Protein AF-A0A7I4XWQ2-F1 (afdb_monomer_lite)

pLDDT: mean 70.94, std 19.39, range [26.33, 95.62]

Organism: Haemonchus contortus (NCBI:txid6289)

Sequence (241 aa):
MAERRRQKSF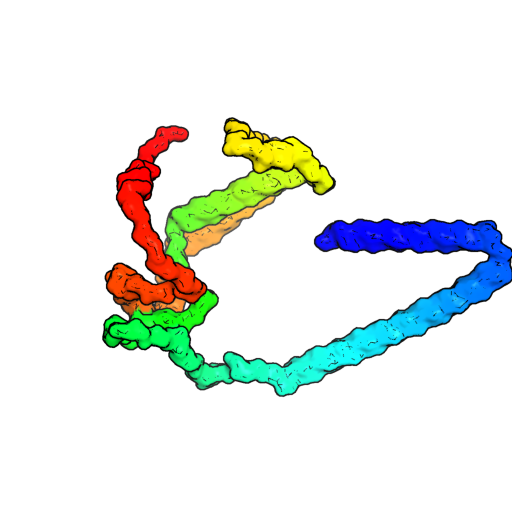CIRGIVFSRNRLRSELCVEAWQKLSSENQRICSYLREDLKCHFERKLNLLRSRRQSHQPHFITANAVPPARHVVIGTNEVDNDMAAVLNLGPSFAITPRVNQQVVDAALCGVHQFAYQLRCRTHRGPTVLDQQATLMSLMPFKGKCIRIPPSSREIDSEIANLEHGIQRVYQNAMSEPYRSNLTPTERRGVKKLLQAKEVLRYHWKGKSWRHGKYTASSRKSMRKRRCVTY

Foldseek 3Di:
DVVVVVVVVVVVVVVVVVLVVCCVPDDPVVNVVVVVVVVVVVVVVVVVVVVVVVVVVVVVVVVVVP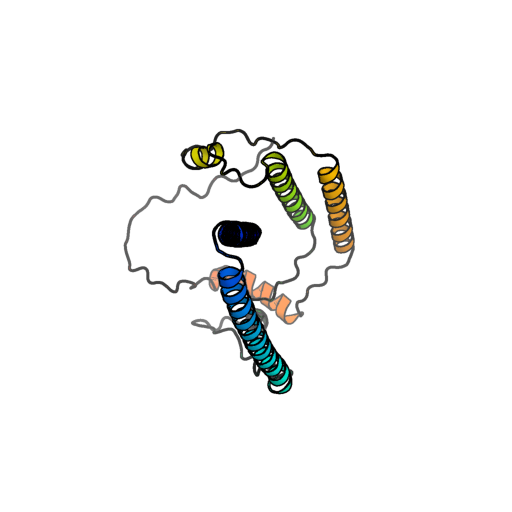DPDPVCPVPDDPPQPDDDPDDPLQDPLLSVQSSDDPPDDKDDQLDVVVLVVVLVVLVVVLQVVLVDVVVDPDDPPVVVVVQVVDPDRDPDPDRRDDDPVSVVVSVVVSVVSCVVSVVSNVDDDDIPDDPSNVVSVVSCVVCVVVPDDDPDPDDDDDDDDDDDDPPPPDDDDDDDD

Radius of gyration: 31.55 Å; chains: 1; bounding box: 68×61×81 Å

Secondary structure (DSSP, 8-state):
-HHHHHHHHHHHHHHHHHHHHHHHHS-HHHHHHHHHHHHHHHHHHHHHHHHHHHHHHHHHHHHHHH---TT--TTPPPPP-----S-S---HHHHHHHTS-TT--------HHHHHHHHHHHHHHHHHHHHHHHH-S----HHHHHHHSSSS--S----PPP-HHHHHHHHHHHHHHHHHHHHHHHSPP--SS-HHHHHHHHHHHHGGGTS------S--------S--SSSS--------

Structure (mmCIF, N/CA/C/O backbone):
data_AF-A0A7I4XWQ2-F1
#
_entry.id   AF-A0A7I4XWQ2-F1
#
loop_
_atom_site.group_PDB
_atom_site.id
_atom_site.type_symbol
_atom_site.label_atom_id
_atom_site.label_alt_id
_atom_site.label_comp_id
_atom_site.label_asym_id
_atom_site.label_entity_id
_atom_site.label_seq_id
_atom_site.pdbx_PDB_ins_code
_atom_site.Cartn_x
_atom_site.Cartn_y
_atom_site.Cartn_z
_atom_site.occupancy
_atom_site.B_iso_or_equiv
_atom_site.auth_seq_id
_atom_site.auth_comp_id
_atom_site.auth_asym_id
_atom_site.auth_atom_id
_atom_site.pdbx_PDB_model_num
ATOM 1 N N . MET A 1 1 ? -12.178 3.150 15.195 1.00 49.56 1 MET A N 1
ATOM 2 C CA . MET A 1 1 ? -12.179 1.967 16.096 1.00 49.56 1 MET A CA 1
ATOM 3 C C . MET A 1 1 ? -12.387 2.341 17.567 1.00 49.56 1 MET A C 1
ATOM 5 O O . MET A 1 1 ? -13.222 1.712 18.204 1.00 49.56 1 MET A O 1
ATOM 9 N N . ALA A 1 2 ? -11.690 3.354 18.104 1.00 58.78 2 ALA A N 1
ATOM 10 C CA . ALA A 1 2 ? -11.821 3.780 19.508 1.00 58.78 2 ALA A CA 1
ATOM 11 C C . ALA A 1 2 ? -13.229 4.289 19.883 1.00 58.78 2 ALA A C 1
ATOM 13 O O . ALA A 1 2 ? -13.758 3.921 20.925 1.00 58.78 2 ALA A O 1
ATOM 14 N N . GLU A 1 3 ? -13.874 5.048 19.001 1.00 58.22 3 GLU A N 1
ATOM 15 C CA . GLU A 1 3 ? -15.212 5.610 19.233 1.00 58.22 3 GLU A CA 1
ATOM 16 C C . GLU A 1 3 ? -16.308 4.540 19.322 1.00 58.22 3 GLU A C 1
ATOM 18 O O . GLU A 1 3 ? -17.075 4.514 20.277 1.00 58.22 3 GLU A O 1
ATOM 23 N N . ARG A 1 4 ? -16.283 3.533 18.435 1.00 59.72 4 ARG A N 1
ATOM 24 C CA . ARG A 1 4 ? -17.180 2.365 18.543 1.00 59.72 4 ARG A CA 1
ATOM 25 C C . ARG A 1 4 ? -16.967 1.572 19.834 1.00 59.72 4 ARG A C 1
ATOM 27 O O . ARG A 1 4 ? -17.917 0.986 20.341 1.00 59.72 4 ARG A O 1
ATOM 34 N N . ARG A 1 5 ? -15.737 1.516 20.360 1.00 66.81 5 ARG A N 1
ATOM 35 C CA . ARG A 1 5 ? -15.461 0.878 21.659 1.00 66.81 5 ARG A CA 1
ATOM 36 C C . ARG A 1 5 ? -16.048 1.707 22.805 1.00 66.81 5 ARG A C 1
ATOM 38 O O . ARG A 1 5 ? -16.734 1.135 23.641 1.00 66.81 5 ARG A O 1
ATOM 45 N N . ARG A 1 6 ? -15.869 3.035 22.789 1.00 70.44 6 ARG A N 1
ATOM 46 C CA . ARG A 1 6 ? -16.464 3.959 23.776 1.00 70.44 6 ARG A CA 1
ATOM 47 C C . ARG A 1 6 ? -17.994 3.885 23.784 1.00 70.44 6 ARG A C 1
ATOM 49 O O . ARG A 1 6 ? -18.574 3.744 24.855 1.00 70.44 6 ARG A O 1
ATOM 56 N N . GLN A 1 7 ? -18.626 3.869 22.608 1.00 74.94 7 GLN A N 1
ATOM 57 C CA . GLN A 1 7 ? -20.079 3.724 22.465 1.00 74.94 7 GLN A CA 1
ATOM 58 C C . GLN A 1 7 ? -20.583 2.425 23.111 1.00 74.94 7 GLN A C 1
ATOM 60 O O . GLN A 1 7 ? -21.521 2.436 23.901 1.00 74.94 7 GLN A O 1
ATOM 65 N N . LYS A 1 8 ? -19.915 1.298 22.826 1.00 75.44 8 LYS A N 1
ATOM 66 C CA . LYS A 1 8 ? -20.261 -0.005 23.412 1.00 75.44 8 LYS A CA 1
ATOM 67 C C . LYS A 1 8 ? -20.122 0.002 24.931 1.00 75.44 8 LYS A C 1
ATOM 69 O O . LYS A 1 8 ? -21.021 -0.462 25.623 1.00 75.44 8 LYS A O 1
ATOM 74 N N . SER A 1 9 ? -19.023 0.546 25.451 1.00 78.75 9 SER A N 1
ATOM 75 C CA . SER A 1 9 ? -18.804 0.657 26.89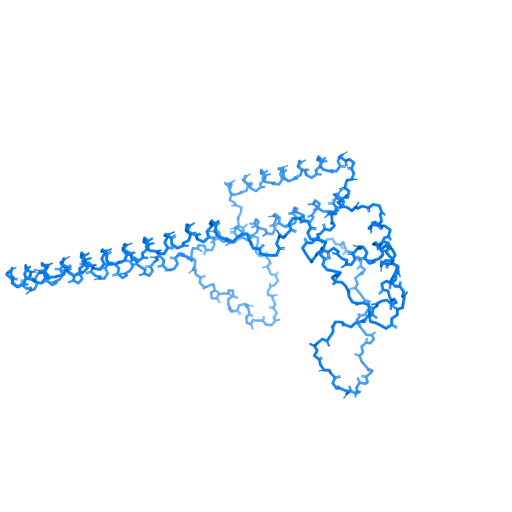5 1.00 78.75 9 SER A CA 1
ATOM 76 C C . SER A 1 9 ? -19.867 1.521 27.579 1.00 78.75 9 SER A C 1
ATOM 78 O O . SER A 1 9 ? -20.309 1.171 28.670 1.00 78.75 9 SER A O 1
ATOM 80 N N . PHE A 1 10 ? -20.310 2.605 26.939 1.00 84.69 10 PHE A N 1
ATOM 81 C CA . PHE A 1 10 ? -21.390 3.453 27.444 1.00 84.69 10 PHE A CA 1
ATOM 82 C C . PHE A 1 10 ? -22.729 2.704 27.504 1.00 84.69 10 PHE A C 1
ATOM 84 O O . PHE A 1 10 ? -23.366 2.676 28.554 1.00 84.69 10 PHE A O 1
ATOM 91 N N . CYS A 1 11 ? -23.112 2.009 26.428 1.00 83.56 11 CYS A N 1
ATOM 92 C CA . CYS A 1 11 ? -24.339 1.206 26.402 1.00 83.56 11 CYS A CA 1
ATOM 93 C C . CYS A 1 11 ? -24.330 0.093 27.460 1.00 83.56 11 CYS A C 1
ATOM 95 O O . CYS A 1 11 ? -25.328 -0.106 28.145 1.00 83.56 11 CYS A O 1
ATOM 97 N N . ILE A 1 12 ? -23.200 -0.600 27.642 1.00 84.62 12 ILE A N 1
ATOM 98 C CA . ILE A 1 12 ? -23.066 -1.646 28.668 1.00 84.62 12 ILE A CA 1
ATOM 99 C C . ILE A 1 12 ? -23.266 -1.055 30.068 1.00 84.62 12 ILE A C 1
ATOM 101 O O . ILE A 1 12 ? -24.001 -1.627 30.869 1.00 84.62 12 ILE A O 1
ATOM 105 N N . ARG A 1 13 ? -22.661 0.106 30.358 1.00 86.19 13 ARG A N 1
ATOM 106 C CA . ARG A 1 13 ? -22.854 0.794 31.644 1.00 86.19 13 ARG A CA 1
ATOM 107 C C . ARG A 1 13 ? -24.313 1.189 31.863 1.00 86.19 13 ARG A C 1
ATOM 109 O O . ARG A 1 13 ? -24.820 0.967 32.957 1.00 86.19 13 ARG A O 1
ATOM 116 N N . GLY A 1 14 ? -24.987 1.698 30.830 1.00 88.94 14 GLY A N 1
ATOM 117 C CA . GLY A 1 14 ? -26.415 2.019 30.885 1.00 88.94 14 GLY A CA 1
ATOM 118 C C . GLY A 1 14 ? -27.277 0.801 31.222 1.00 88.94 14 GLY A C 1
ATOM 119 O O . GLY A 1 14 ? -28.080 0.854 32.146 1.00 88.94 14 GLY A O 1
ATOM 120 N N . ILE A 1 15 ? -27.041 -0.332 30.553 1.00 87.06 15 ILE A N 1
ATOM 121 C CA . ILE A 1 15 ? -27.770 -1.586 30.806 1.00 87.06 15 ILE A CA 1
ATOM 122 C C . ILE A 1 15 ? -27.545 -2.081 32.241 1.00 87.06 15 ILE A C 1
ATOM 124 O O . ILE A 1 15 ? -28.497 -2.463 32.918 1.00 87.06 15 ILE A O 1
ATOM 128 N N . VAL A 1 16 ? -26.299 -2.061 32.728 1.00 88.25 16 VAL A N 1
ATOM 129 C CA . VAL A 1 16 ? -25.971 -2.481 34.103 1.00 88.25 16 VAL A CA 1
ATOM 130 C C . VAL A 1 16 ? -26.640 -1.570 35.133 1.00 88.25 16 VAL A C 1
ATOM 132 O O . VAL A 1 16 ? -27.183 -2.063 36.121 1.00 88.25 16 VAL A O 1
ATOM 135 N N . PHE A 1 17 ? -26.645 -0.259 34.890 1.00 90.56 17 PHE A N 1
ATOM 136 C CA . PHE A 1 17 ? -27.306 0.709 35.760 1.00 90.56 17 PHE A CA 1
ATOM 137 C C . PHE A 1 17 ? -28.819 0.468 35.830 1.00 90.56 17 PHE A C 1
ATOM 139 O O . PHE A 1 17 ? -29.360 0.306 36.923 1.00 90.56 17 PHE A O 1
ATOM 146 N N . SER A 1 18 ? -29.492 0.347 34.682 1.00 86.88 18 SER A N 1
ATOM 147 C CA . SER A 1 18 ? -30.926 0.041 34.621 1.00 86.88 18 SER A CA 1
ATOM 148 C C . SER A 1 18 ? -31.261 -1.293 35.288 1.00 86.88 18 SER A C 1
ATOM 150 O O . SER A 1 18 ? -32.251 -1.384 36.007 1.00 86.88 18 SER A O 1
ATOM 152 N N . ARG A 1 19 ? -30.412 -2.317 35.122 1.00 87.31 19 ARG A N 1
ATOM 153 C CA . ARG A 1 19 ? -30.569 -3.618 35.791 1.00 87.31 19 ARG A CA 1
ATOM 154 C C . ARG A 1 19 ? -30.554 -3.479 37.312 1.00 87.31 19 ARG A C 1
ATOM 156 O O . ARG A 1 19 ? -31.393 -4.062 37.989 1.00 87.31 19 ARG A O 1
ATOM 163 N N . ASN A 1 20 ? -29.591 -2.729 37.845 1.00 88.12 20 ASN A N 1
ATOM 164 C CA . ASN A 1 20 ? -29.463 -2.527 39.286 1.00 88.12 20 ASN A CA 1
ATOM 165 C C . ASN A 1 20 ? -30.634 -1.715 39.842 1.00 88.12 20 ASN A C 1
ATOM 167 O O . ASN A 1 20 ? -31.145 -2.051 40.901 1.00 88.12 20 ASN A O 1
ATOM 171 N N . ARG A 1 21 ? -31.101 -0.708 39.098 1.00 88.81 21 ARG A N 1
ATOM 172 C CA . ARG A 1 21 ? -32.278 0.081 39.466 1.00 88.81 21 ARG A CA 1
ATOM 173 C C . ARG A 1 21 ? -33.552 -0.770 39.519 1.00 88.81 21 ARG A C 1
ATOM 175 O O . ARG A 1 21 ? -34.252 -0.741 40.521 1.00 88.81 21 ARG A O 1
ATOM 182 N N . LEU A 1 22 ? -33.799 -1.587 38.493 1.00 85.50 22 LEU A N 1
ATOM 183 C CA . LEU A 1 22 ? -34.944 -2.504 38.456 1.00 85.50 22 LEU A CA 1
ATOM 184 C C . LEU A 1 22 ? -34.911 -3.518 39.606 1.00 85.50 22 LEU A C 1
ATOM 186 O O . LEU A 1 22 ? -35.949 -3.821 40.180 1.00 85.50 22 LEU A O 1
ATOM 190 N N . ARG A 1 23 ? -33.724 -4.004 39.985 1.00 85.81 23 ARG A N 1
ATOM 191 C CA . ARG A 1 23 ? -33.564 -4.896 41.142 1.00 85.81 23 ARG A CA 1
ATOM 192 C C . ARG A 1 23 ? -33.943 -4.226 42.469 1.00 85.81 23 ARG A C 1
ATOM 194 O O . ARG A 1 23 ? -34.378 -4.928 43.373 1.00 85.81 23 ARG A O 1
ATOM 201 N N . SER A 1 24 ? -33.749 -2.914 42.594 1.00 86.44 24 SER A N 1
ATOM 202 C CA . SER A 1 24 ? -34.082 -2.158 43.807 1.00 86.44 24 SER A CA 1
ATOM 203 C C . SER A 1 24 ? -35.557 -1.754 43.883 1.00 86.44 24 SER A C 1
ATOM 205 O O . SER A 1 24 ? -36.082 -1.618 44.981 1.00 86.44 24 SER A O 1
ATOM 207 N N . GLU A 1 25 ? -36.212 -1.534 42.739 1.00 90.00 25 GLU A N 1
ATOM 208 C CA . GLU A 1 25 ? -37.606 -1.060 42.667 1.00 90.00 25 GLU A CA 1
ATOM 209 C C . GLU A 1 25 ? -38.638 -2.207 42.616 1.00 90.00 25 GLU A C 1
ATOM 211 O O . GLU A 1 25 ? -39.786 -2.018 43.013 1.00 90.00 25 GLU A O 1
ATOM 216 N N . LEU A 1 26 ? -38.257 -3.396 42.132 1.00 87.88 26 LEU A N 1
ATOM 217 C CA . LEU A 1 26 ? -39.159 -4.546 41.998 1.00 87.88 26 LEU A CA 1
ATOM 218 C C . LEU A 1 26 ? -39.142 -5.453 43.231 1.00 87.88 26 LEU A C 1
ATOM 220 O O . LEU A 1 26 ? -38.113 -5.637 43.882 1.00 87.88 26 LEU A O 1
ATOM 224 N N . CYS A 1 27 ? -40.273 -6.113 43.495 1.00 90.81 27 CYS A N 1
ATOM 225 C CA . CYS A 1 27 ? -40.316 -7.190 44.478 1.00 90.81 27 CYS A CA 1
ATOM 226 C C . CYS A 1 27 ? -39.447 -8.382 44.034 1.00 90.81 27 CYS A C 1
ATOM 228 O O . CYS A 1 27 ? -39.242 -8.633 42.840 1.00 90.81 27 CYS A O 1
ATOM 230 N N . VAL A 1 28 ? -38.936 -9.133 45.013 1.00 89.12 28 VAL A N 1
ATOM 231 C CA . VAL A 1 28 ? -37.947 -10.204 44.798 1.00 89.12 28 VAL A CA 1
ATOM 232 C C . VAL A 1 28 ? -38.463 -11.286 43.841 1.00 89.12 28 VAL A C 1
ATOM 234 O O . VAL A 1 28 ? -37.719 -11.730 42.967 1.00 89.12 28 VAL A O 1
ATOM 237 N N . GLU A 1 29 ? -39.739 -11.660 43.943 1.00 88.62 29 GLU A N 1
ATOM 238 C CA . GLU A 1 29 ? -40.364 -12.678 43.087 1.00 88.62 29 GLU A CA 1
ATOM 239 C C . GLU A 1 29 ? -40.498 -12.219 41.627 1.00 88.62 29 GLU A C 1
ATOM 241 O O . GLU A 1 29 ? -40.122 -12.947 40.703 1.00 88.62 29 GLU A O 1
ATOM 246 N N . ALA A 1 30 ? -40.962 -10.984 41.394 1.00 86.75 30 ALA A N 1
ATOM 247 C CA . ALA A 1 30 ? -41.071 -10.426 40.046 1.00 86.75 30 ALA A CA 1
ATOM 248 C C . ALA A 1 30 ? -39.691 -10.268 39.391 1.00 86.75 30 ALA A C 1
ATOM 250 O O . ALA A 1 30 ? -39.520 -10.577 38.208 1.00 86.75 30 ALA A O 1
ATOM 251 N N . TRP A 1 31 ? -38.683 -9.855 40.167 1.00 88.38 31 TRP A N 1
ATOM 252 C CA . TRP A 1 31 ? -37.301 -9.778 39.703 1.00 88.38 31 TRP A CA 1
ATOM 253 C C . TRP A 1 31 ? -36.740 -11.151 39.313 1.00 88.38 31 TRP A C 1
ATOM 255 O O . TRP A 1 31 ? -36.135 -11.283 38.249 1.00 88.38 31 TRP A O 1
ATOM 265 N N . GLN A 1 32 ? -36.950 -12.185 40.132 1.00 88.25 32 GLN A N 1
ATOM 266 C CA . GLN A 1 32 ? -36.489 -13.544 39.826 1.00 88.25 32 GLN A CA 1
ATOM 267 C C . GLN A 1 32 ? -37.144 -14.100 38.557 1.00 88.25 32 GLN A C 1
ATOM 269 O O . GLN A 1 32 ? -36.456 -14.687 37.714 1.00 88.25 32 GLN A O 1
ATOM 274 N N . LYS A 1 33 ? -38.445 -13.857 38.364 1.00 91.88 33 LYS A N 1
ATOM 275 C CA . LYS A 1 33 ? -39.166 -14.270 37.152 1.00 91.88 33 LYS A CA 1
ATOM 276 C C . LYS A 1 33 ? -38.643 -13.556 35.899 1.00 91.88 33 LYS A C 1
ATOM 278 O O . LYS A 1 33 ? -38.364 -14.198 34.892 1.00 91.88 33 LYS A O 1
ATOM 283 N N . LEU A 1 34 ? -38.418 -12.243 35.970 1.00 88.44 34 LEU A N 1
ATOM 284 C CA . LEU A 1 34 ? -37.838 -11.476 34.859 1.00 88.44 34 LEU A CA 1
ATOM 285 C C . LEU A 1 34 ? -36.380 -11.857 34.576 1.00 88.44 34 LEU A C 1
ATOM 287 O O . LEU A 1 34 ? -35.965 -11.935 33.421 1.00 88.44 34 LEU A O 1
ATOM 291 N N . SER A 1 35 ? -35.584 -12.095 35.619 1.00 87.94 35 SER A N 1
ATOM 292 C CA . SER A 1 35 ? -34.179 -12.477 35.481 1.00 87.94 35 SER A CA 1
ATOM 293 C C . SER A 1 35 ? -34.030 -13.866 34.861 1.00 87.94 35 SER A C 1
ATOM 295 O O . SER A 1 35 ? -33.166 -14.047 34.006 1.00 87.94 35 SER A O 1
ATOM 297 N N . SER A 1 36 ? -34.858 -14.833 35.264 1.00 91.00 36 SER A N 1
ATOM 298 C CA . SER A 1 36 ? -34.827 -16.196 34.717 1.00 91.00 36 SER A CA 1
ATOM 299 C C . SER A 1 36 ? -35.230 -16.229 33.242 1.00 91.00 36 SER A C 1
ATOM 301 O O . SER A 1 36 ? -34.512 -16.822 32.435 1.00 91.00 36 SER A O 1
ATOM 303 N N . GLU A 1 37 ? -36.282 -15.506 32.850 1.00 92.44 37 GLU A N 1
ATOM 304 C CA . GLU A 1 37 ? -36.660 -15.379 31.436 1.00 92.44 37 GLU A CA 1
ATOM 305 C C . GLU A 1 37 ? -35.603 -14.632 30.610 1.00 92.44 37 GLU A C 1
ATOM 307 O O . GLU A 1 37 ? -35.216 -15.088 29.533 1.00 92.44 37 GLU A O 1
ATOM 312 N N . ASN A 1 38 ? -35.023 -13.545 31.131 1.00 90.19 38 ASN A N 1
ATOM 313 C CA . ASN A 1 38 ? -33.911 -12.872 30.450 1.00 90.19 38 ASN A CA 1
ATOM 314 C C . ASN A 1 38 ? -32.694 -13.787 30.279 1.00 90.19 38 ASN A C 1
ATOM 316 O O . ASN A 1 38 ? -32.030 -13.747 29.241 1.00 90.19 38 ASN A O 1
ATOM 320 N N . GLN A 1 39 ? -32.388 -14.617 31.278 1.00 91.75 39 GLN A N 1
ATOM 321 C CA . GLN A 1 39 ? -31.284 -15.570 31.213 1.00 91.75 39 GLN A CA 1
ATOM 322 C C . GLN A 1 39 ? -31.555 -16.656 30.168 1.00 91.75 39 GLN A C 1
ATOM 324 O O . GLN A 1 39 ? -30.662 -16.972 29.377 1.00 91.75 39 GLN A O 1
ATOM 329 N N . ARG A 1 40 ? -32.796 -17.146 30.096 1.00 94.31 40 ARG A N 1
ATOM 330 C CA . ARG A 1 40 ? -33.260 -18.083 29.071 1.00 94.31 40 ARG A CA 1
ATOM 331 C C . ARG A 1 40 ? -33.136 -17.483 27.667 1.00 94.31 40 ARG A C 1
ATOM 333 O O . ARG A 1 40 ? -32.451 -18.067 26.829 1.00 94.31 40 ARG A O 1
ATOM 340 N N . ILE A 1 41 ? -33.675 -16.288 27.423 1.00 93.88 41 ILE A N 1
ATOM 341 C CA . ILE A 1 41 ? -33.575 -15.598 26.123 1.00 93.88 41 ILE A CA 1
ATOM 342 C C . ILE A 1 41 ? -32.109 -15.345 25.740 1.00 93.88 41 ILE A C 1
ATOM 344 O O . ILE A 1 41 ? -31.699 -15.623 24.614 1.00 93.88 41 ILE A O 1
ATOM 348 N N . CYS A 1 42 ? -31.286 -14.862 26.676 1.00 88.69 42 CYS A N 1
ATOM 349 C CA . CYS A 1 42 ? -29.868 -14.622 26.410 1.00 88.69 42 CYS A CA 1
ATOM 350 C C . CYS A 1 42 ? -29.110 -15.914 26.080 1.00 88.69 42 CYS A C 1
ATOM 352 O O . CYS A 1 42 ? -28.210 -15.880 25.242 1.00 88.69 42 CYS A O 1
ATOM 354 N N . SER A 1 43 ? -29.439 -17.036 26.729 1.00 93.62 43 SER A N 1
ATOM 355 C CA . SER A 1 43 ? -28.831 -18.331 26.408 1.00 93.62 43 SER A CA 1
ATOM 356 C C . SER A 1 43 ? -29.217 -18.808 25.007 1.00 93.62 43 SER A C 1
ATOM 358 O O . SER A 1 43 ? -28.331 -19.155 24.230 1.00 93.62 43 SER A O 1
ATOM 360 N N . TYR A 1 44 ? -30.497 -18.692 24.639 1.00 95.62 44 TYR A N 1
ATOM 361 C CA . TYR A 1 44 ? -30.984 -19.003 23.295 1.00 95.62 44 TYR A CA 1
ATOM 362 C C . TYR A 1 44 ? -30.276 -18.170 22.214 1.00 95.62 44 TYR A C 1
ATOM 364 O O . TYR A 1 44 ? -29.734 -18.726 21.263 1.00 95.62 44 TYR A O 1
ATOM 372 N N . LEU A 1 45 ? -30.192 -16.845 22.390 1.00 93.12 45 LEU A N 1
ATOM 373 C CA . LEU A 1 45 ? -29.519 -15.956 21.432 1.00 93.12 45 LEU A CA 1
ATOM 374 C C . LEU A 1 45 ? -28.023 -16.264 21.283 1.00 93.12 45 LEU A C 1
ATOM 376 O O . LEU A 1 45 ? -27.465 -16.117 20.196 1.00 93.12 45 LEU A O 1
ATOM 380 N N . ARG A 1 46 ? -27.352 -16.668 22.370 1.00 91.69 46 ARG A N 1
ATOM 381 C CA . ARG A 1 46 ? -25.937 -17.063 22.317 1.00 91.69 46 ARG A CA 1
ATOM 382 C C . ARG A 1 46 ? -25.746 -18.347 21.521 1.00 91.69 46 ARG A C 1
ATOM 384 O O . ARG A 1 46 ? -24.811 -18.396 20.723 1.00 91.69 46 ARG A O 1
ATOM 391 N N . GLU A 1 47 ? -26.607 -19.342 21.719 1.00 94.56 47 GLU A N 1
ATOM 392 C CA . GLU A 1 47 ? -26.508 -20.610 20.991 1.00 94.56 47 GLU A CA 1
ATOM 393 C C . GLU A 1 47 ? -26.851 -20.427 19.505 1.00 94.56 47 GLU A C 1
ATOM 395 O O . GLU A 1 47 ? -26.107 -20.899 18.651 1.00 94.56 47 GLU A O 1
ATOM 400 N N . ASP A 1 48 ? -27.881 -19.640 19.175 1.00 93.88 48 ASP A N 1
ATOM 401 C CA . ASP A 1 48 ? -28.237 -19.330 17.782 1.00 93.88 48 ASP A CA 1
ATOM 402 C C . ASP A 1 48 ? -27.097 -18.610 17.039 1.00 93.88 48 ASP A C 1
ATOM 404 O O . ASP A 1 48 ? -26.673 -19.027 15.956 1.00 93.88 48 ASP A O 1
ATOM 408 N N . LEU A 1 49 ? -26.506 -17.581 17.662 1.00 92.94 49 LEU A N 1
ATOM 409 C CA . LEU A 1 49 ? -25.346 -16.885 17.100 1.00 92.94 49 LEU A CA 1
ATOM 410 C C . LEU A 1 49 ? -24.148 -17.821 16.921 1.00 92.94 49 LEU A C 1
ATOM 412 O O . LEU A 1 49 ? -23.462 -17.743 15.899 1.00 92.94 49 LEU A O 1
ATOM 416 N N . LYS A 1 50 ? -23.890 -18.702 17.892 1.00 93.75 50 LYS A N 1
ATOM 417 C CA . LYS A 1 50 ? -22.817 -19.696 17.816 1.00 93.75 50 LYS A CA 1
ATOM 418 C C . LYS A 1 50 ? -23.042 -20.643 16.638 1.00 93.75 50 LYS A C 1
ATOM 420 O O . LYS A 1 50 ? -22.157 -20.742 15.790 1.00 93.75 50 LYS A O 1
ATOM 425 N N . CYS A 1 51 ? -24.233 -21.225 16.504 1.00 94.00 51 CYS A N 1
ATOM 426 C CA . CYS A 1 51 ? -24.594 -22.066 15.364 1.00 94.00 51 CYS A CA 1
ATOM 427 C C . CYS A 1 51 ? -24.462 -21.317 14.029 1.00 94.00 51 CYS A C 1
ATOM 429 O O . CYS A 1 51 ? -23.929 -21.858 13.059 1.00 94.00 51 CYS A O 1
ATOM 431 N N . HIS A 1 52 ? -24.897 -20.057 13.959 1.00 93.44 52 HIS A N 1
ATOM 432 C CA . HIS A 1 52 ? -24.749 -19.229 12.762 1.00 93.44 52 HIS A CA 1
ATOM 433 C C . HIS A 1 52 ? -23.271 -19.007 12.392 1.00 93.44 52 HIS A C 1
ATOM 435 O O . HIS A 1 52 ? -22.889 -19.150 11.224 1.00 93.44 52 HIS A O 1
ATOM 441 N N . PHE A 1 53 ? -22.415 -18.684 13.367 1.00 92.00 53 PHE A N 1
ATOM 442 C CA . PHE A 1 53 ? -20.983 -18.510 13.122 1.00 92.00 53 PHE A CA 1
ATOM 443 C C . PHE A 1 53 ? -20.289 -19.819 12.752 1.00 92.00 53 PHE A C 1
ATOM 445 O O . PHE A 1 53 ? -19.456 -19.804 11.849 1.00 92.00 53 PHE A O 1
ATOM 452 N N . GLU A 1 54 ? -20.657 -20.942 13.368 1.00 93.31 54 GLU A N 1
ATOM 453 C CA . GLU A 1 54 ? -20.148 -22.269 13.010 1.00 93.31 54 GLU A CA 1
ATOM 454 C C . GLU A 1 54 ? -20.524 -22.648 11.576 1.00 93.31 54 GLU A C 1
ATOM 456 O O . GLU A 1 54 ? -19.649 -23.031 10.800 1.00 93.31 54 GLU A O 1
ATOM 461 N N . ARG A 1 55 ? -21.783 -22.444 11.163 1.00 91.50 55 ARG A N 1
ATOM 462 C CA . ARG A 1 55 ? -22.211 -22.639 9.764 1.00 91.50 55 ARG A CA 1
ATOM 463 C C . ARG A 1 55 ? -21.399 -21.771 8.810 1.00 91.50 55 ARG A C 1
ATOM 465 O O . ARG A 1 55 ? -20.870 -22.269 7.819 1.00 91.50 55 ARG A O 1
ATOM 472 N N . LYS A 1 56 ? -21.248 -20.479 9.119 1.00 91.38 56 LYS A N 1
ATOM 473 C CA . LYS A 1 56 ? -20.468 -19.546 8.292 1.00 91.38 56 LYS A CA 1
ATOM 474 C C . LYS A 1 56 ? -18.999 -19.956 8.200 1.00 91.38 56 LYS A C 1
ATOM 476 O O . LYS A 1 56 ? -18.393 -19.851 7.138 1.00 91.38 56 LYS A O 1
ATOM 481 N N . LEU A 1 57 ? -18.428 -20.432 9.298 1.00 88.88 57 LEU A N 1
ATOM 482 C CA . LEU A 1 57 ? -17.047 -20.883 9.364 1.00 88.88 57 LEU A CA 1
ATOM 483 C C . LEU A 1 57 ? -16.844 -22.191 8.589 1.00 88.88 57 LEU A C 1
ATOM 485 O O . LEU A 1 57 ? -15.870 -22.305 7.847 1.00 88.88 57 LEU A O 1
ATOM 489 N N . ASN A 1 58 ? -17.790 -23.127 8.669 1.00 89.50 58 ASN A N 1
ATOM 490 C CA . ASN A 1 58 ? -17.787 -24.353 7.873 1.00 89.50 58 ASN A CA 1
ATOM 491 C C . ASN A 1 58 ? -17.926 -24.061 6.373 1.00 89.50 58 ASN A C 1
ATOM 493 O O . ASN A 1 58 ? -17.183 -24.637 5.586 1.00 89.50 58 ASN A O 1
ATOM 497 N N . LEU A 1 59 ? -18.766 -23.096 5.980 1.00 85.25 59 LEU A N 1
ATOM 498 C CA . LEU A 1 59 ? -18.851 -22.614 4.595 1.00 85.25 59 LEU A CA 1
ATOM 499 C C . LEU A 1 59 ? -17.530 -22.006 4.102 1.00 85.25 59 LEU A C 1
ATOM 501 O O . LEU A 1 59 ? -17.133 -22.212 2.960 1.00 85.25 59 LEU A O 1
ATOM 505 N N . LEU A 1 60 ? -16.822 -21.251 4.945 1.00 80.38 60 LEU A N 1
ATOM 506 C CA . LEU A 1 60 ? -15.510 -20.706 4.582 1.00 80.38 60 LEU A CA 1
ATOM 507 C C . LEU A 1 60 ? -14.442 -21.801 4.466 1.00 80.38 60 LEU A C 1
ATOM 509 O O . LEU A 1 60 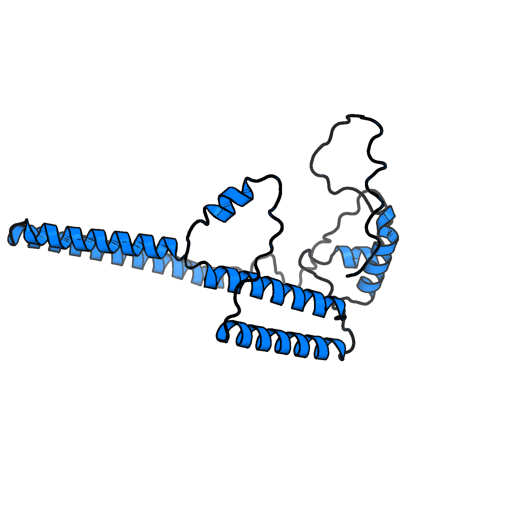? -13.570 -21.714 3.600 1.00 80.38 60 LEU A O 1
ATOM 513 N N . ARG A 1 61 ? -14.510 -22.830 5.318 1.00 80.81 61 ARG A N 1
ATOM 514 C CA . ARG A 1 61 ? -13.617 -23.995 5.262 1.00 80.81 61 ARG A CA 1
ATOM 515 C C . ARG A 1 61 ? -13.869 -24.844 4.014 1.00 80.81 61 ARG A C 1
ATOM 517 O O . ARG A 1 61 ? -12.907 -25.156 3.322 1.00 80.81 61 ARG A O 1
ATOM 524 N N . SER A 1 62 ? -15.124 -25.137 3.673 1.00 74.12 62 SER A N 1
ATOM 525 C CA . SER A 1 62 ? -15.468 -25.882 2.453 1.00 74.12 62 SER A CA 1
ATOM 526 C C . SER A 1 62 ? -15.137 -25.092 1.181 1.00 74.12 62 SER A C 1
ATOM 528 O O . SER A 1 62 ? -14.604 -25.643 0.220 1.00 74.12 62 SER A O 1
ATOM 530 N N . ARG A 1 63 ? -15.329 -23.765 1.190 1.00 60.81 63 ARG A N 1
ATOM 531 C CA . ARG A 1 63 ? -14.966 -22.891 0.062 1.00 60.81 63 ARG A CA 1
ATOM 532 C C . ARG A 1 63 ? -13.457 -22.823 -0.201 1.00 60.81 63 ARG A C 1
ATOM 534 O O . ARG A 1 63 ? -13.068 -22.610 -1.345 1.00 60.81 63 ARG A O 1
ATOM 541 N N . ARG A 1 64 ? -12.605 -23.038 0.812 1.00 56.59 64 ARG A N 1
ATOM 542 C CA . ARG A 1 64 ? -11.144 -23.153 0.622 1.00 56.59 64 ARG A CA 1
ATOM 543 C C . ARG A 1 64 ? -10.734 -24.412 -0.146 1.00 56.59 64 ARG A C 1
ATOM 545 O O . ARG A 1 64 ? -9.672 -24.392 -0.754 1.00 56.59 64 ARG A O 1
ATOM 552 N N . GLN A 1 65 ? -11.537 -25.477 -0.121 1.00 57.09 65 GLN A N 1
ATOM 553 C CA . GLN A 1 65 ? -11.203 -26.742 -0.785 1.00 57.09 65 GLN A CA 1
ATOM 554 C C . GLN A 1 65 ? -11.676 -26.810 -2.245 1.00 57.09 65 GLN A C 1
ATOM 556 O O . GLN A 1 65 ? -11.072 -27.532 -3.026 1.00 57.09 65 GLN A O 1
ATOM 561 N N . SER A 1 66 ? -12.709 -26.053 -2.640 1.00 55.44 66 SER A N 1
ATOM 562 C CA . SER A 1 66 ? -13.384 -26.282 -3.932 1.00 55.44 66 SER A CA 1
ATOM 563 C C . SER A 1 66 ? -13.033 -25.321 -5.070 1.00 55.44 66 SER A C 1
ATOM 565 O O . SER A 1 66 ? -13.384 -25.615 -6.207 1.00 55.44 66 SER A O 1
ATOM 567 N N . HIS A 1 67 ? -12.377 -24.183 -4.840 1.00 51.47 67 HIS A N 1
ATOM 568 C CA . HIS A 1 67 ? -12.085 -23.262 -5.943 1.00 51.47 67 HIS A CA 1
ATOM 569 C C . HIS A 1 67 ? -10.734 -22.578 -5.769 1.00 51.47 67 HIS A C 1
ATOM 571 O O . HIS A 1 67 ? -10.613 -21.550 -5.102 1.00 51.47 67 HIS A O 1
ATOM 577 N N . GLN A 1 68 ? -9.727 -23.115 -6.461 1.00 51.78 68 GLN A N 1
ATOM 578 C CA . GLN A 1 68 ? -8.702 -22.264 -7.059 1.00 51.78 68 GLN A CA 1
ATOM 579 C C . GLN A 1 68 ? -9.439 -21.159 -7.838 1.00 51.78 68 GLN A C 1
ATOM 581 O O . GLN A 1 68 ? -10.282 -21.484 -8.680 1.00 51.78 68 GLN A O 1
ATOM 586 N N . PRO A 1 69 ? -9.222 -19.865 -7.550 1.00 47.88 69 PRO A N 1
ATOM 587 C CA . PRO A 1 69 ? -9.821 -18.817 -8.358 1.00 47.88 69 PRO A CA 1
ATOM 588 C C . PRO A 1 69 ? -9.335 -18.997 -9.800 1.00 47.88 69 PRO A C 1
ATOM 590 O O . PRO A 1 69 ? -8.133 -18.964 -10.052 1.00 47.88 69 PRO A O 1
ATOM 593 N N . HIS A 1 70 ? -10.260 -19.147 -10.754 1.00 50.56 70 HIS A N 1
ATOM 594 C CA . HIS A 1 70 ? -9.962 -19.299 -12.188 1.00 50.56 70 HIS A CA 1
ATOM 595 C C . HIS A 1 70 ? -9.116 -18.156 -12.790 1.00 50.56 70 HIS A C 1
ATOM 597 O O . HIS A 1 70 ? -8.695 -18.239 -13.935 1.00 50.56 70 HIS A O 1
ATOM 603 N N . PHE A 1 71 ? -8.835 -17.096 -12.027 1.00 48.94 71 PHE A N 1
ATOM 604 C CA . PHE A 1 71 ? -7.912 -16.027 -12.406 1.00 48.94 71 PHE A CA 1
ATOM 605 C C . PHE A 1 71 ? -6.427 -16.399 -12.284 1.00 48.94 71 PHE A C 1
ATOM 607 O O . PHE A 1 71 ? -5.589 -15.661 -12.795 1.00 48.94 71 PHE A O 1
ATOM 614 N N . ILE A 1 72 ? -6.084 -17.504 -11.614 1.00 49.78 72 ILE A N 1
ATOM 615 C CA . ILE A 1 72 ? -4.703 -17.987 -11.487 1.00 49.78 72 ILE A CA 1
ATOM 616 C C . ILE A 1 72 ? -4.632 -19.425 -12.004 1.00 49.78 72 ILE A C 1
ATOM 618 O O . ILE A 1 72 ? -4.320 -20.372 -11.290 1.00 49.78 72 ILE A O 1
ATOM 622 N N . THR A 1 73 ? -4.930 -19.621 -13.281 1.00 48.94 73 THR A N 1
ATOM 623 C CA . THR A 1 73 ? -4.353 -20.752 -14.010 1.00 48.94 73 THR A CA 1
ATOM 624 C C . THR A 1 73 ? -2.849 -20.510 -14.088 1.00 48.94 73 THR A C 1
ATOM 626 O O . THR A 1 73 ? -2.411 -19.633 -14.828 1.00 48.94 73 THR A O 1
ATOM 629 N N . ALA A 1 74 ? -2.064 -21.263 -13.311 1.00 50.16 74 ALA A N 1
ATOM 630 C CA . ALA A 1 74 ? -0.608 -21.100 -13.188 1.00 50.16 74 ALA A CA 1
ATOM 631 C C . ALA A 1 74 ? 0.146 -21.122 -14.537 1.00 50.16 74 ALA A C 1
ATOM 633 O O . ALA A 1 74 ? 1.238 -20.575 -14.630 1.00 50.16 74 ALA A O 1
ATOM 634 N N . ASN A 1 75 ? -0.474 -21.689 -15.580 1.00 51.59 75 ASN A N 1
ATOM 635 C CA . ASN A 1 75 ? 0.083 -21.822 -16.928 1.00 51.59 75 ASN A CA 1
ATOM 636 C C . ASN A 1 75 ? -0.704 -21.055 -18.007 1.00 51.59 75 ASN A C 1
ATOM 638 O O . ASN A 1 75 ? -0.415 -21.213 -19.191 1.00 51.59 75 ASN A O 1
ATOM 642 N N . ALA A 1 76 ? -1.715 -20.255 -17.648 1.00 49.53 76 ALA A N 1
ATOM 643 C CA . ALA A 1 76 ? -2.387 -19.434 -18.651 1.00 49.53 76 ALA A CA 1
ATOM 644 C C . ALA A 1 76 ? -1.561 -18.180 -18.912 1.00 49.53 76 ALA A C 1
ATOM 646 O O . ALA A 1 76 ? -1.382 -17.346 -18.022 1.00 49.53 76 ALA A O 1
ATOM 647 N N . VAL A 1 77 ? -1.093 -18.040 -20.151 1.00 53.00 77 VAL A N 1
ATOM 648 C CA . VAL A 1 77 ? -0.536 -16.786 -20.654 1.00 53.00 77 VAL A CA 1
ATOM 649 C C . VAL A 1 77 ? -1.619 -15.716 -20.486 1.00 53.00 77 VAL A C 1
ATOM 651 O O . VAL A 1 77 ? -2.699 -15.863 -21.066 1.00 53.00 77 VAL A O 1
ATOM 654 N N . PRO A 1 78 ? -1.396 -14.671 -19.667 1.00 56.72 78 PRO A N 1
ATOM 655 C CA . PRO A 1 78 ? -2.381 -13.616 -19.502 1.00 56.72 78 PRO A CA 1
ATOM 656 C C . PRO A 1 78 ? -2.714 -13.022 -20.875 1.00 56.72 78 PRO A C 1
ATOM 658 O O . PRO A 1 78 ? -1.785 -12.766 -21.647 1.00 56.72 78 PRO A O 1
ATOM 661 N N . PRO A 1 79 ? -3.998 -12.779 -21.195 1.00 62.03 79 PRO A N 1
ATOM 662 C CA . PRO A 1 79 ? -4.347 -12.093 -22.431 1.00 62.03 79 PRO A CA 1
ATOM 663 C C . PRO A 1 79 ? -3.610 -10.753 -22.493 1.00 62.03 79 PRO A C 1
ATOM 665 O O . PRO A 1 79 ? -3.414 -10.105 -21.457 1.00 62.03 79 PRO A O 1
ATOM 668 N N . ALA A 1 80 ? -3.187 -10.360 -23.699 1.00 61.81 80 ALA A N 1
ATOM 669 C CA . ALA A 1 80 ? -2.509 -9.089 -23.919 1.00 61.81 80 ALA A CA 1
ATOM 670 C C . ALA A 1 80 ? -3.342 -7.957 -23.301 1.00 61.81 80 ALA A C 1
ATOM 672 O O . ALA A 1 80 ? -4.541 -7.834 -23.548 1.00 61.81 80 ALA A O 1
ATOM 673 N N . ARG A 1 81 ? -2.712 -7.168 -22.430 1.00 65.38 81 ARG A N 1
ATOM 674 C CA . ARG A 1 81 ? -3.395 -6.180 -21.580 1.00 65.38 81 ARG A CA 1
ATOM 675 C C . ARG A 1 81 ? -3.407 -4.781 -22.186 1.00 65.38 81 ARG A C 1
ATOM 677 O O . ARG A 1 81 ? -3.945 -3.860 -21.579 1.00 65.38 81 ARG A O 1
ATOM 684 N N . HIS A 1 82 ? -2.820 -4.627 -23.367 1.00 66.25 82 HIS A N 1
ATOM 685 C CA . HIS A 1 82 ? -2.774 -3.379 -24.110 1.00 66.25 82 HIS A CA 1
ATOM 686 C C . HIS A 1 82 ? -3.608 -3.501 -25.388 1.00 66.25 82 HIS A C 1
ATOM 688 O O . HIS A 1 82 ? -3.647 -4.553 -26.021 1.00 66.25 82 HIS A O 1
ATOM 694 N N . VAL A 1 83 ? -4.271 -2.410 -25.763 1.00 61.88 83 VAL A N 1
ATOM 695 C CA . VAL A 1 83 ? -4.966 -2.271 -27.045 1.00 61.88 83 VAL A CA 1
ATOM 696 C C . VAL A 1 83 ? -4.337 -1.080 -27.743 1.00 61.88 83 VAL A C 1
ATOM 698 O O . VAL A 1 83 ? -4.391 0.040 -27.234 1.00 61.88 83 VAL A O 1
ATOM 701 N N . VAL A 1 84 ? -3.698 -1.331 -28.881 1.00 63.50 84 VAL A N 1
ATOM 702 C CA . VAL A 1 84 ? -3.133 -0.277 -29.722 1.00 63.50 84 VAL A CA 1
ATOM 703 C C . VAL A 1 84 ? -4.261 0.276 -30.586 1.00 63.50 84 VAL A C 1
ATOM 705 O O . VAL A 1 84 ? -4.886 -0.467 -31.338 1.00 63.50 84 VAL A O 1
ATOM 708 N N . ILE A 1 85 ? -4.560 1.568 -30.452 1.00 56.31 85 ILE A N 1
ATOM 709 C CA . ILE A 1 85 ? -5.609 2.242 -31.223 1.00 56.31 85 ILE A CA 1
ATOM 710 C C . ILE A 1 85 ? -4.943 3.321 -32.078 1.00 56.31 85 ILE A C 1
ATOM 712 O O . ILE A 1 85 ? -4.428 4.297 -31.542 1.00 56.31 85 ILE A O 1
ATOM 716 N N . GLY A 1 86 ? -4.991 3.164 -33.402 1.00 50.69 86 GLY A N 1
ATOM 717 C CA . GLY A 1 86 ? -4.717 4.243 -34.358 1.00 50.69 86 GLY A CA 1
ATOM 718 C C . GLY A 1 86 ? -3.309 4.325 -34.962 1.00 50.69 86 GLY A C 1
ATOM 719 O O . GLY A 1 86 ? -3.190 4.921 -36.027 1.00 50.69 86 GLY A O 1
ATOM 720 N N . THR A 1 87 ? -2.265 3.724 -34.381 1.00 58.38 87 THR A N 1
ATOM 721 C CA . THR A 1 87 ? -0.915 3.713 -34.988 1.00 58.38 87 THR A CA 1
ATOM 722 C C . THR A 1 87 ? -0.215 2.360 -34.815 1.00 58.38 87 THR A C 1
ATOM 724 O O . THR A 1 87 ? -0.248 1.772 -33.741 1.00 58.38 87 THR A O 1
ATOM 727 N N . ASN A 1 88 ? 0.464 1.863 -35.858 1.00 62.91 88 ASN A N 1
ATOM 728 C CA . ASN A 1 88 ? 1.272 0.626 -35.816 1.00 62.91 88 ASN A CA 1
ATOM 729 C C . ASN A 1 88 ? 2.653 0.840 -35.158 1.00 62.91 88 ASN A C 1
ATOM 731 O O . ASN A 1 88 ? 3.598 0.107 -35.427 1.00 62.91 88 ASN A O 1
ATOM 735 N N . GLU A 1 89 ? 2.798 1.875 -34.332 1.00 69.88 89 GLU A N 1
ATOM 736 C CA . GLU A 1 89 ? 4.091 2.331 -33.802 1.00 69.88 89 GLU A CA 1
ATOM 737 C C . GLU A 1 89 ? 4.553 1.549 -32.560 1.00 69.88 89 GLU A C 1
ATOM 739 O O . GLU A 1 89 ? 5.642 1.787 -32.037 1.00 69.88 89 GLU A O 1
ATOM 744 N N . VAL A 1 90 ? 3.728 0.624 -32.058 1.00 75.31 90 VAL A N 1
ATOM 745 C CA . VAL A 1 90 ? 4.042 -0.183 -30.874 1.00 75.31 90 VAL A CA 1
ATOM 746 C C . VAL A 1 90 ? 4.766 -1.462 -31.291 1.00 75.31 90 VAL A C 1
ATOM 748 O O . VAL A 1 90 ? 4.148 -2.443 -31.696 1.00 75.31 90 VAL A O 1
ATOM 751 N N . ASP A 1 91 ? 6.088 -1.461 -31.133 1.00 81.00 91 ASP A N 1
ATOM 752 C CA . ASP A 1 91 ? 6.927 -2.648 -31.326 1.00 81.00 91 ASP A CA 1
ATOM 753 C C . ASP A 1 91 ? 6.649 -3.748 -30.283 1.00 81.00 91 ASP A C 1
ATOM 755 O O . ASP A 1 91 ? 6.235 -3.470 -29.155 1.00 81.00 91 ASP A O 1
ATOM 759 N N . ASN A 1 92 ? 7.058 -4.987 -30.583 1.00 82.75 92 ASN A N 1
ATOM 760 C CA . ASN A 1 92 ? 7.040 -6.118 -29.639 1.00 82.75 92 ASN A CA 1
ATOM 761 C C . ASN A 1 92 ? 7.732 -5.815 -28.292 1.00 82.75 92 ASN A C 1
ATOM 763 O O . ASN A 1 92 ? 7.256 -6.245 -27.241 1.00 82.75 92 ASN A O 1
ATOM 767 N N . ASP A 1 93 ? 8.826 -5.039 -28.294 1.00 84.38 93 ASP A N 1
ATOM 768 C CA . ASP A 1 93 ? 9.496 -4.606 -27.056 1.00 84.38 93 ASP A CA 1
ATOM 769 C C . ASP A 1 93 ? 8.604 -3.662 -26.222 1.00 84.38 93 ASP A C 1
ATOM 771 O O . ASP A 1 93 ? 8.584 -3.745 -24.995 1.00 84.38 93 ASP A O 1
ATOM 775 N N . MET A 1 94 ? 7.869 -2.749 -26.872 1.00 81.56 94 MET A N 1
ATOM 776 C CA . MET A 1 94 ? 6.959 -1.813 -26.199 1.00 81.56 94 MET A CA 1
ATOM 777 C C . MET A 1 94 ? 5.718 -2.547 -25.680 1.00 81.56 94 MET A C 1
ATOM 779 O O . MET A 1 94 ? 5.311 -2.335 -24.539 1.00 81.56 94 MET A O 1
ATOM 783 N N . ALA A 1 95 ? 5.169 -3.462 -26.480 1.00 80.00 95 ALA A N 1
ATOM 784 C CA . ALA A 1 95 ? 4.061 -4.333 -26.106 1.00 80.00 95 ALA A CA 1
ATOM 785 C C . ALA A 1 95 ? 4.388 -5.177 -24.863 1.00 80.00 95 ALA A C 1
ATOM 787 O O . ALA A 1 95 ? 3.556 -5.292 -23.964 1.00 80.00 95 ALA A O 1
ATOM 788 N N . ALA A 1 96 ? 5.612 -5.712 -24.763 1.00 81.38 96 ALA A N 1
ATOM 789 C CA . ALA A 1 96 ? 6.064 -6.459 -23.587 1.00 81.38 96 ALA A CA 1
ATOM 790 C C . ALA A 1 96 ? 5.974 -5.624 -22.295 1.00 81.38 96 ALA A C 1
ATOM 792 O O . ALA A 1 96 ? 5.487 -6.112 -21.280 1.00 81.38 96 ALA A O 1
ATOM 793 N N . VAL A 1 97 ? 6.350 -4.342 -22.352 1.00 81.31 97 VAL A N 1
ATOM 794 C CA . VAL A 1 97 ? 6.242 -3.415 -21.211 1.00 81.31 97 VAL A CA 1
ATOM 795 C C . VAL A 1 97 ? 4.796 -3.039 -20.914 1.00 81.31 97 VAL A C 1
ATOM 797 O O . VAL A 1 97 ? 4.404 -2.994 -19.754 1.00 81.31 97 VAL A O 1
ATOM 800 N N . LEU A 1 98 ? 3.987 -2.774 -21.940 1.00 77.94 98 LEU A N 1
ATOM 801 C CA . LEU A 1 98 ? 2.573 -2.418 -21.767 1.00 77.94 98 LEU A CA 1
ATOM 802 C C . LEU A 1 98 ? 1.725 -3.593 -21.252 1.00 77.94 98 LEU A C 1
ATOM 804 O O . LEU A 1 98 ? 0.651 -3.383 -20.693 1.00 77.94 98 LEU A O 1
ATOM 808 N N . ASN A 1 99 ? 2.215 -4.823 -21.411 1.00 77.94 99 ASN A N 1
ATOM 809 C CA . ASN A 1 99 ? 1.619 -6.024 -20.836 1.00 77.94 99 ASN A CA 1
ATOM 810 C C . ASN A 1 99 ? 1.983 -6.244 -19.357 1.00 77.94 99 ASN A C 1
ATOM 812 O O . ASN A 1 99 ? 1.383 -7.114 -18.717 1.00 77.94 99 ASN A O 1
ATOM 816 N N . LEU A 1 100 ? 2.908 -5.457 -18.789 1.00 78.94 100 LEU A N 1
ATOM 817 C CA . LEU A 1 100 ? 3.156 -5.457 -17.349 1.00 78.94 100 LEU A CA 1
ATOM 818 C C . LEU A 1 100 ? 1.883 -5.014 -16.611 1.00 78.94 100 LEU A C 1
ATOM 820 O O . LEU A 1 100 ? 1.157 -4.117 -17.036 1.00 78.94 100 LEU A O 1
ATOM 824 N N . GLY A 1 101 ? 1.571 -5.680 -15.498 1.00 69.62 101 GLY A N 1
ATOM 825 C CA . GLY A 1 101 ? 0.354 -5.391 -14.740 1.00 69.62 101 GLY A CA 1
ATOM 826 C C . GLY A 1 101 ? 0.351 -3.977 -14.135 1.00 69.62 101 GLY A C 1
ATOM 827 O O . GLY A 1 101 ? 1.413 -3.432 -13.856 1.00 69.62 101 GLY A O 1
ATOM 828 N N . PRO A 1 102 ? -0.821 -3.398 -13.815 1.00 67.38 102 PRO A N 1
ATOM 829 C CA . PRO A 1 102 ? -0.915 -2.064 -13.201 1.00 67.38 102 PRO A CA 1
ATOM 830 C C . PRO A 1 102 ? -0.258 -1.980 -11.812 1.00 67.38 102 PRO A C 1
ATOM 832 O O . PRO A 1 102 ? 0.056 -0.896 -11.332 1.00 67.38 102 PRO A O 1
ATOM 835 N N . SER A 1 103 ? -0.056 -3.125 -11.158 1.00 69.06 103 SER A N 1
ATOM 836 C CA . SER A 1 103 ? 0.665 -3.245 -9.887 1.00 69.06 103 SER A CA 1
ATOM 837 C C . SER A 1 103 ? 2.173 -3.444 -10.064 1.00 69.06 103 SER A C 1
ATOM 839 O O . SER A 1 103 ? 2.895 -3.504 -9.072 1.00 69.06 103 SER A O 1
ATOM 841 N N . PHE A 1 104 ? 2.657 -3.577 -11.300 1.00 73.62 104 PHE A N 1
ATOM 842 C CA . PHE A 1 104 ? 4.078 -3.683 -11.577 1.00 73.62 104 PHE A CA 1
ATOM 843 C C . PHE A 1 104 ? 4.712 -2.296 -11.456 1.00 73.62 104 PHE A C 1
ATOM 845 O O . PHE A 1 104 ? 4.476 -1.406 -12.272 1.00 73.62 104 PHE A O 1
ATOM 852 N N . ALA A 1 105 ? 5.534 -2.118 -10.428 1.00 74.00 105 ALA A N 1
ATOM 853 C CA . ALA A 1 105 ? 6.382 -0.948 -10.283 1.00 74.00 105 ALA A CA 1
ATOM 854 C C . ALA A 1 105 ? 7.803 -1.314 -10.714 1.00 74.00 105 ALA A C 1
ATOM 856 O O . ALA A 1 105 ? 8.361 -2.316 -10.264 1.00 74.00 105 ALA A O 1
ATOM 857 N N . ILE A 1 106 ? 8.399 -0.496 -11.580 1.00 75.31 106 ILE A N 1
ATOM 858 C CA . ILE A 1 106 ? 9.827 -0.607 -11.884 1.00 75.31 106 ILE A CA 1
ATOM 859 C C . ILE A 1 106 ? 10.580 -0.247 -10.608 1.00 75.31 106 ILE A C 1
ATOM 861 O O . ILE A 1 106 ? 10.373 0.844 -10.074 1.00 75.31 106 ILE A O 1
ATOM 865 N N . THR A 1 107 ? 11.452 -1.137 -10.132 1.00 76.25 107 THR A N 1
ATOM 866 C CA . THR A 1 107 ? 12.280 -0.872 -8.953 1.00 76.25 107 THR A CA 1
ATOM 867 C C . THR A 1 107 ? 13.160 0.348 -9.237 1.00 76.25 107 THR A C 1
ATOM 869 O O . THR A 1 107 ? 14.036 0.267 -10.111 1.00 76.25 107 THR A O 1
ATOM 872 N N . PRO A 1 108 ? 12.946 1.492 -8.560 1.00 72.50 108 PRO A N 1
ATOM 873 C CA . PRO A 1 108 ? 13.772 2.666 -8.779 1.00 72.50 108 PRO A CA 1
ATOM 874 C C . PRO A 1 108 ? 15.186 2.386 -8.272 1.00 72.50 108 PRO A C 1
ATOM 876 O O . PRO A 1 108 ? 15.382 1.661 -7.297 1.00 72.50 108 PRO A O 1
ATOM 879 N N . ARG A 1 109 ? 16.190 2.966 -8.932 1.00 79.81 109 ARG A N 1
ATOM 880 C CA . ARG A 1 109 ? 17.555 2.933 -8.406 1.00 79.81 109 ARG A CA 1
ATOM 881 C C . ARG A 1 109 ? 17.599 3.736 -7.110 1.00 79.81 109 ARG A C 1
ATOM 883 O O . ARG A 1 109 ? 17.116 4.868 -7.072 1.00 79.81 109 ARG A O 1
ATOM 890 N N . VAL A 1 110 ? 18.192 3.156 -6.071 1.00 82.19 110 VAL A N 1
ATOM 891 C CA . VAL A 1 110 ? 18.405 3.862 -4.812 1.00 82.19 110 VAL A CA 1
ATOM 892 C C . VAL A 1 110 ? 19.478 4.928 -5.035 1.00 82.19 110 VAL A C 1
ATOM 894 O O . VAL A 1 110 ? 20.639 4.616 -5.278 1.00 82.19 110 VAL A O 1
ATOM 897 N N . ASN A 1 111 ? 19.057 6.190 -4.985 1.00 84.75 111 ASN A N 1
ATOM 898 C CA . ASN A 1 111 ? 19.901 7.379 -5.094 1.00 84.75 111 ASN A CA 1
ATOM 899 C C . ASN A 1 111 ? 19.704 8.251 -3.847 1.00 84.75 111 ASN A C 1
ATOM 901 O O . ASN A 1 111 ? 18.709 8.088 -3.140 1.00 84.75 111 ASN A O 1
ATOM 905 N N . GLN A 1 112 ? 20.598 9.219 -3.611 1.00 85.19 112 GLN A N 1
ATOM 906 C CA . GLN A 1 112 ? 20.514 10.110 -2.443 1.00 85.19 112 GLN A CA 1
ATOM 907 C C . GLN A 1 112 ? 19.151 10.809 -2.348 1.00 85.19 112 GLN A C 1
ATOM 909 O O . GLN A 1 112 ? 18.555 10.855 -1.284 1.00 85.19 112 GLN A O 1
ATOM 914 N N . GLN A 1 113 ? 18.573 11.190 -3.489 1.00 85.94 113 GLN A N 1
ATOM 915 C CA . GLN A 1 113 ? 17.230 11.777 -3.565 1.00 85.94 113 GLN A CA 1
ATOM 916 C C . GLN A 1 113 ? 16.120 10.874 -2.997 1.00 85.94 113 GLN A C 1
ATOM 918 O O . GLN A 1 113 ? 15.140 11.373 -2.452 1.00 85.94 113 GLN A O 1
ATOM 923 N N . VAL A 1 114 ? 16.248 9.549 -3.135 1.00 84.31 114 VAL A N 1
ATOM 924 C CA . VAL A 1 114 ? 15.283 8.580 -2.584 1.00 84.31 114 VAL A CA 1
ATOM 925 C C . VAL A 1 114 ? 15.423 8.511 -1.065 1.00 84.31 114 VAL A C 1
ATOM 927 O O . VAL A 1 114 ? 14.418 8.444 -0.361 1.00 84.31 114 VAL A O 1
ATOM 930 N N . VAL A 1 115 ? 16.658 8.589 -0.566 1.00 86.00 115 VAL A N 1
ATOM 931 C CA . VAL A 1 115 ? 16.957 8.644 0.871 1.00 86.00 115 VAL A CA 1
ATOM 932 C C . VAL A 1 115 ? 16.419 9.931 1.473 1.00 86.00 115 VAL A C 1
ATOM 934 O O . VAL A 1 115 ? 15.696 9.877 2.462 1.00 86.00 115 VAL A O 1
ATOM 937 N N . ASP A 1 116 ? 16.671 11.067 0.830 1.00 85.94 116 ASP A N 1
ATOM 938 C CA . ASP A 1 116 ? 16.181 12.370 1.275 1.00 85.94 116 ASP A CA 1
ATOM 939 C C . ASP A 1 116 ? 14.646 12.414 1.277 1.00 85.94 116 ASP A C 1
ATOM 941 O O . ASP A 1 116 ? 14.037 12.942 2.205 1.00 85.94 116 ASP A O 1
ATOM 945 N N . ALA A 1 117 ? 13.992 11.807 0.279 1.00 85.56 117 ALA A N 1
ATOM 946 C CA . ALA A 1 117 ? 12.536 11.691 0.241 1.00 85.56 117 ALA A CA 1
ATOM 947 C C . ALA A 1 117 ? 11.991 10.800 1.371 1.00 85.56 117 ALA A C 1
ATOM 949 O O . ALA A 1 117 ? 10.984 11.148 1.995 1.00 85.56 117 ALA A O 1
ATOM 950 N N . ALA A 1 118 ? 12.654 9.677 1.662 1.00 86.50 118 ALA A N 1
ATOM 951 C CA . ALA A 1 118 ? 12.286 8.796 2.767 1.00 86.50 118 ALA A CA 1
ATOM 952 C C . ALA A 1 118 ? 12.450 9.502 4.122 1.00 86.50 118 ALA A C 1
ATOM 954 O O . ALA A 1 118 ? 11.516 9.503 4.925 1.00 86.50 118 ALA A O 1
ATOM 955 N N . LEU A 1 119 ? 13.586 10.171 4.345 1.00 88.31 119 LEU A N 1
ATOM 956 C CA . LEU A 1 119 ? 13.852 10.966 5.547 1.00 88.31 119 LEU A CA 1
ATOM 957 C C . LEU A 1 119 ? 12.870 12.132 5.683 1.00 88.31 119 LEU A C 1
ATOM 959 O O . LEU A 1 119 ? 12.329 12.362 6.760 1.00 88.31 119 LEU A O 1
ATOM 963 N N . CYS A 1 120 ? 12.532 12.807 4.582 1.00 86.88 120 CYS A N 1
ATOM 964 C CA . CYS A 1 120 ? 11.494 13.834 4.576 1.00 86.88 120 CYS A CA 1
ATOM 965 C C . CYS A 1 120 ? 10.139 13.270 5.037 1.00 86.88 120 CYS A C 1
ATOM 967 O O . CYS A 1 120 ? 9.446 13.906 5.832 1.00 86.88 120 CYS A O 1
ATOM 969 N N . GLY A 1 121 ? 9.777 12.060 4.601 1.00 85.25 121 GLY A N 1
ATOM 970 C CA . GLY A 1 121 ? 8.584 11.355 5.073 1.00 85.25 121 GLY A CA 1
ATOM 971 C C . GLY A 1 121 ? 8.624 11.049 6.574 1.00 85.25 121 GLY A C 1
ATOM 972 O O . GLY A 1 121 ? 7.630 11.266 7.270 1.00 85.25 121 GLY A O 1
ATOM 973 N N . VAL A 1 122 ? 9.777 10.619 7.092 1.00 87.62 122 VAL A N 1
ATOM 974 C CA . VAL A 1 122 ? 9.986 10.386 8.532 1.00 87.62 122 VAL A CA 1
ATOM 975 C C . VAL A 1 122 ? 9.843 11.683 9.321 1.00 87.62 122 VAL A C 1
ATOM 977 O O . VAL A 1 122 ? 9.112 11.712 10.306 1.00 87.62 122 VAL A O 1
ATOM 980 N N . HIS A 1 123 ? 10.437 12.783 8.860 1.00 85.56 123 HIS A N 1
ATOM 981 C CA . HIS A 1 123 ? 10.305 14.084 9.513 1.00 85.56 123 HIS A CA 1
ATOM 982 C C . HIS A 1 123 ? 8.862 14.620 9.471 1.00 85.56 123 HIS A C 1
ATOM 984 O O . HIS A 1 123 ? 8.381 15.189 10.453 1.00 85.56 123 HIS A O 1
ATOM 990 N N . GLN A 1 124 ? 8.126 14.406 8.373 1.00 85.19 124 GLN A N 1
ATOM 991 C CA . GLN A 1 124 ? 6.696 14.736 8.298 1.00 85.19 124 GLN A CA 1
ATOM 992 C C . GLN A 1 124 ? 5.876 13.912 9.293 1.00 85.19 124 GLN A C 1
ATOM 994 O O . GLN A 1 124 ? 4.987 14.440 9.964 1.00 85.19 124 GLN A O 1
ATOM 999 N N . PHE A 1 125 ? 6.178 12.621 9.407 1.00 83.69 125 PHE A N 1
ATOM 1000 C CA . PHE A 1 125 ? 5.533 11.735 10.364 1.00 83.69 125 PHE A CA 1
ATOM 1001 C C . PHE A 1 125 ? 5.857 12.125 11.811 1.00 83.69 125 PHE A C 1
ATOM 1003 O O . PHE A 1 125 ? 4.942 12.257 12.621 1.00 83.69 125 PHE A O 1
ATOM 1010 N N . ALA A 1 126 ? 7.123 12.411 12.115 1.00 83.38 126 ALA A N 1
ATOM 1011 C CA . ALA A 1 126 ? 7.579 12.943 13.394 1.00 83.38 126 ALA A CA 1
ATOM 1012 C C . ALA A 1 126 ? 6.819 14.221 13.769 1.00 83.38 126 ALA A C 1
ATOM 1014 O O . ALA A 1 126 ? 6.280 14.333 14.870 1.00 83.38 126 ALA A O 1
ATOM 1015 N N . TYR A 1 127 ? 6.690 15.159 12.828 1.00 81.88 127 TYR A N 1
ATOM 1016 C CA . TYR A 1 127 ? 5.920 16.384 13.023 1.00 81.88 127 TYR A CA 1
ATOM 1017 C C . TYR A 1 127 ? 4.449 16.098 13.358 1.00 81.88 127 TYR A C 1
ATOM 1019 O O . TYR A 1 127 ? 3.901 16.680 14.296 1.00 81.88 127 TYR A O 1
ATOM 1027 N N . GLN A 1 128 ? 3.808 15.175 12.634 1.00 79.62 128 GLN A N 1
ATOM 1028 C CA . GLN A 1 128 ? 2.423 14.776 12.898 1.00 79.62 128 GLN A CA 1
ATOM 1029 C C . GLN A 1 128 ? 2.265 14.070 14.247 1.00 79.62 128 GLN A C 1
ATOM 1031 O O . GLN A 1 128 ? 1.286 14.321 14.951 1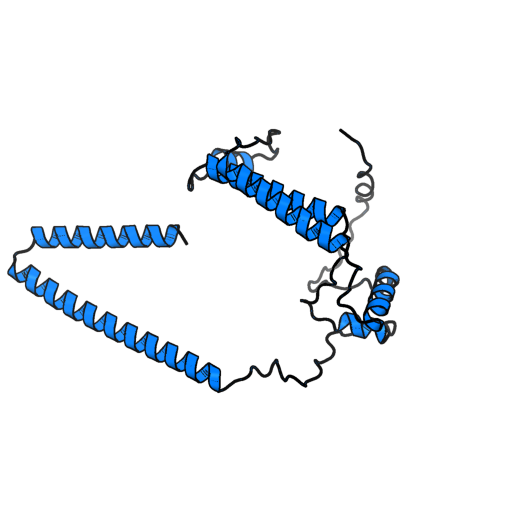.00 79.62 128 GLN A O 1
ATOM 1036 N N . LEU A 1 129 ? 3.210 13.206 14.622 1.00 78.19 129 LEU A N 1
ATOM 1037 C CA . LEU A 1 129 ? 3.221 12.530 15.914 1.00 78.19 129 LEU A CA 1
ATOM 1038 C C . LEU A 1 129 ? 3.352 13.530 17.055 1.00 78.19 129 LEU A C 1
ATOM 1040 O O . LEU A 1 129 ? 2.494 13.539 17.933 1.00 78.19 129 LEU A O 1
ATOM 1044 N N . ARG A 1 130 ? 4.345 14.426 17.011 1.00 78.50 130 ARG A N 1
ATOM 1045 C CA . ARG A 1 130 ? 4.506 15.456 18.044 1.00 78.50 130 ARG A CA 1
ATOM 1046 C C . ARG A 1 130 ? 3.263 16.349 18.123 1.00 78.50 130 ARG A C 1
ATOM 1048 O O . ARG A 1 130 ? 2.766 16.610 19.215 1.00 78.50 130 ARG A O 1
ATOM 1055 N N . CYS A 1 131 ? 2.687 16.741 16.981 1.00 74.19 131 CYS A N 1
ATOM 1056 C CA . CYS A 1 131 ? 1.407 17.456 16.948 1.00 74.19 131 CYS A CA 1
ATOM 1057 C C . CYS A 1 131 ? 0.283 16.688 17.662 1.00 74.19 131 CYS A C 1
ATOM 1059 O O . CYS A 1 131 ? -0.511 17.301 18.367 1.00 74.19 131 CYS A O 1
ATOM 1061 N N . ARG A 1 132 ? 0.183 15.366 17.477 1.00 71.19 132 ARG A N 1
ATOM 1062 C CA . ARG A 1 132 ? -0.862 14.535 18.098 1.00 71.19 132 ARG A CA 1
ATOM 1063 C C . ARG A 1 132 ? -0.646 14.338 19.593 1.00 71.19 132 ARG A C 1
ATOM 1065 O O . ARG A 1 132 ? -1.612 14.440 20.341 1.00 71.19 132 ARG A O 1
ATOM 1072 N N . THR A 1 133 ? 0.587 14.087 20.022 1.00 72.69 133 THR A N 1
ATOM 1073 C CA . THR A 1 133 ? 0.919 13.876 21.437 1.00 72.69 133 THR A CA 1
ATOM 1074 C C . THR A 1 133 ? 0.615 15.123 22.264 1.00 72.69 133 THR A C 1
ATOM 1076 O O . THR A 1 133 ? -0.028 15.023 23.304 1.00 72.69 133 THR A O 1
ATOM 1079 N N . HIS A 1 134 ? 0.984 16.308 21.764 1.00 67.50 134 HIS A N 1
ATOM 1080 C CA . HIS A 1 134 ? 0.751 17.576 22.469 1.00 67.50 134 HIS A CA 1
ATOM 1081 C C . HIS A 1 134 ? -0.696 18.074 22.411 1.00 67.50 134 HIS A C 1
ATOM 1083 O O . HIS A 1 134 ? -1.111 18.842 23.271 1.00 67.50 134 HIS A O 1
ATOM 1089 N N . ARG A 1 135 ? -1.487 17.651 21.416 1.00 64.81 135 ARG A N 1
ATOM 1090 C CA . ARG A 1 135 ? -2.895 18.071 21.273 1.00 64.81 135 ARG A CA 1
ATOM 1091 C C . ARG A 1 135 ? -3.894 17.201 22.053 1.00 64.81 135 ARG A C 1
ATOM 1093 O O . ARG A 1 135 ? -5.069 17.554 22.100 1.00 64.81 135 ARG A O 1
ATOM 1100 N N . GLY A 1 136 ? -3.455 16.105 22.684 1.00 57.00 136 GLY A N 1
ATOM 1101 C CA . GLY A 1 136 ? -4.321 15.209 23.464 1.00 57.00 136 GLY A CA 1
ATOM 1102 C C . GLY A 1 136 ? -5.382 14.461 22.627 1.00 57.00 136 GLY A C 1
ATOM 1103 O O . GLY A 1 136 ? -5.498 14.655 21.412 1.00 57.00 136 GLY A O 1
ATOM 1104 N N . PRO A 1 137 ? -6.168 13.548 23.234 1.00 52.16 137 PRO A N 1
ATOM 1105 C CA . PRO A 1 137 ? -7.137 12.742 22.505 1.00 52.16 137 PRO A CA 1
ATOM 1106 C C . PRO A 1 137 ? -8.378 13.574 22.152 1.00 52.16 137 PRO A C 1
ATOM 1108 O O . PRO A 1 137 ? -9.211 13.866 23.006 1.00 52.16 137 PRO A O 1
ATOM 1111 N N . THR A 1 138 ? -8.541 13.869 20.859 1.00 57.34 138 THR A N 1
ATOM 1112 C CA . THR A 1 138 ? -9.808 14.310 20.239 1.00 57.34 138 THR A CA 1
ATOM 1113 C C . THR A 1 138 ? -10.442 15.568 20.837 1.00 57.34 138 THR A C 1
ATOM 1115 O O . THR A 1 138 ? -11.627 15.563 21.154 1.00 57.34 138 THR A O 1
ATOM 1118 N N . VAL A 1 139 ? -9.704 16.672 20.931 1.00 46.97 139 VAL A N 1
ATOM 1119 C CA . VAL A 1 139 ? -10.367 17.982 20.903 1.00 46.97 139 VAL A CA 1
ATOM 1120 C C . VAL A 1 139 ? -10.405 18.418 19.444 1.00 46.97 139 VAL A C 1
ATOM 1122 O O . VAL A 1 139 ? -9.364 18.534 18.796 1.00 46.97 139 VAL A O 1
ATOM 1125 N N . LEU A 1 140 ? -11.617 18.581 18.904 1.00 50.62 140 LEU A N 1
ATOM 1126 C CA . LEU A 1 140 ? -11.849 19.349 17.684 1.00 50.62 140 LEU A CA 1
ATOM 1127 C C . LEU A 1 140 ? -11.221 20.715 17.946 1.00 50.62 140 LEU A C 1
ATOM 1129 O O . LEU A 1 140 ? -11.744 21.496 18.736 1.00 50.62 140 LEU A O 1
ATOM 1133 N N . ASP A 1 141 ? -10.039 20.937 17.382 1.00 53.22 141 ASP A N 1
ATOM 1134 C CA . ASP A 1 141 ? -9.294 22.172 17.557 1.00 53.22 141 ASP A CA 1
ATOM 1135 C C . ASP A 1 141 ? -10.142 23.277 16.917 1.00 53.22 141 ASP A C 1
ATOM 1137 O O . ASP A 1 141 ? -10.157 23.449 15.695 1.00 53.22 141 ASP A O 1
ATOM 1141 N N . GLN A 1 142 ? -10.948 23.957 17.739 1.00 52.91 142 GLN A N 1
ATOM 1142 C CA . GLN A 1 142 ? -11.798 25.068 17.314 1.00 52.91 142 GLN A CA 1
ATOM 1143 C C . GLN A 1 142 ? -10.933 26.128 16.633 1.00 52.91 142 GLN A C 1
ATOM 1145 O O . GLN A 1 142 ? -11.363 26.739 15.662 1.00 52.91 142 GLN A O 1
ATOM 1150 N N . GLN A 1 143 ? -9.673 26.256 17.054 1.00 51.25 143 GLN A N 1
ATOM 1151 C CA . GLN A 1 143 ? -8.697 27.152 16.463 1.00 51.25 143 GLN A CA 1
ATOM 1152 C C . GLN A 1 143 ? -8.218 26.659 15.093 1.00 51.25 143 GLN A C 1
ATOM 1154 O O . GLN A 1 143 ? -8.241 27.442 14.154 1.00 51.25 143 GLN A O 1
ATOM 1159 N N . ALA A 1 144 ? -7.879 25.379 14.903 1.00 53.91 144 ALA A N 1
ATOM 1160 C CA . ALA A 1 144 ? -7.572 24.854 13.560 1.00 53.91 144 ALA A CA 1
ATOM 1161 C C . ALA A 1 144 ? -8.786 24.848 12.619 1.00 53.91 144 ALA A C 1
ATOM 1163 O O . ALA A 1 144 ? -8.619 25.038 11.416 1.00 53.91 144 ALA A O 1
ATOM 1164 N N . THR A 1 145 ? -9.997 24.670 13.147 1.00 56.44 145 THR A N 1
ATOM 1165 C CA . THR A 1 145 ? -11.246 24.728 12.371 1.00 56.44 145 THR A CA 1
ATOM 1166 C C . THR A 1 145 ? -11.538 26.167 11.933 1.00 56.44 145 THR A C 1
ATOM 1168 O O . THR A 1 145 ? -11.788 26.408 10.756 1.00 56.44 145 THR A O 1
ATOM 1171 N N . LEU A 1 146 ? -11.387 27.144 12.835 1.00 52.88 146 LEU A N 1
ATOM 1172 C CA . LEU A 1 146 ? -11.483 28.576 12.527 1.00 52.88 146 LEU A CA 1
ATOM 1173 C C . LEU A 1 146 ? -10.357 29.049 11.594 1.00 52.88 146 LEU A C 1
ATOM 1175 O O . LEU A 1 146 ? -10.601 29.822 10.673 1.00 52.88 146 LEU A O 1
ATOM 1179 N N . MET A 1 147 ? -9.132 28.545 11.762 1.00 51.81 147 MET A N 1
ATOM 1180 C CA . MET A 1 147 ? -8.009 28.858 10.872 1.00 51.81 147 MET A CA 1
ATOM 1181 C C . MET A 1 147 ? -8.118 28.175 9.502 1.00 51.81 147 MET A C 1
ATOM 1183 O O . MET A 1 147 ? -7.560 28.686 8.534 1.00 51.81 147 MET A O 1
ATOM 1187 N N . SER A 1 148 ? -8.850 27.061 9.388 1.00 52.03 148 SER A N 1
ATOM 1188 C CA . SER A 1 148 ? -9.189 26.428 8.105 1.00 52.03 148 SER A CA 1
ATOM 1189 C C . SER A 1 148 ? -10.239 27.216 7.313 1.00 52.03 148 SER A C 1
ATOM 1191 O O . SER A 1 148 ? -10.342 27.018 6.104 1.00 52.03 148 SER A O 1
ATOM 1193 N N . LEU A 1 149 ? -11.017 28.079 7.976 1.00 55.81 149 LEU A N 1
ATOM 1194 C CA . LEU A 1 149 ? -12.005 28.968 7.353 1.00 55.81 149 LEU A CA 1
ATOM 1195 C C . LEU A 1 149 ? -11.402 30.318 6.927 1.00 55.81 149 LEU A C 1
ATOM 1197 O O . LEU A 1 149 ? -12.044 31.081 6.211 1.00 55.81 149 LEU A O 1
ATOM 1201 N N . MET A 1 150 ? -10.164 30.615 7.334 1.00 50.28 150 MET A N 1
ATOM 1202 C CA . MET A 1 150 ? -9.466 31.842 6.956 1.00 50.28 150 MET A CA 1
ATOM 1203 C C . MET A 1 150 ? -8.803 31.681 5.573 1.00 50.28 150 MET A C 1
ATOM 1205 O O . MET A 1 150 ? -8.003 30.761 5.382 1.00 50.28 150 MET A O 1
ATOM 1209 N N . PRO A 1 151 ? -9.051 32.589 4.609 1.00 57.12 151 PRO A N 1
ATOM 1210 C CA . PRO A 1 151 ? -8.494 32.502 3.253 1.00 57.12 151 PRO A CA 1
ATOM 1211 C C . PRO A 1 151 ? -6.965 32.672 3.199 1.00 57.12 151 PRO A C 1
ATOM 1213 O O . PRO A 1 151 ? -6.337 32.320 2.200 1.00 57.12 151 PRO A O 1
ATOM 1216 N N . PHE A 1 152 ? -6.341 33.150 4.281 1.00 55.66 152 PHE A N 1
ATOM 1217 C CA . PHE A 1 152 ? -4.892 33.291 4.403 1.00 55.66 152 PHE A CA 1
ATOM 1218 C C . PHE A 1 152 ? -4.379 32.461 5.581 1.00 55.66 152 PHE A C 1
ATOM 1220 O O . PHE A 1 152 ? -4.686 32.737 6.741 1.00 55.66 152 PHE A O 1
ATOM 1227 N N . LYS A 1 153 ? -3.573 31.433 5.285 1.00 58.00 153 LYS A N 1
ATOM 1228 C CA . LYS A 1 153 ? -2.935 30.597 6.310 1.00 58.00 153 LYS A CA 1
ATOM 1229 C C . LYS A 1 153 ? -2.007 31.469 7.160 1.00 58.00 153 LYS A C 1
ATOM 1231 O O . LYS A 1 153 ? -1.036 32.018 6.640 1.00 58.00 153 LYS A O 1
ATOM 1236 N N . GLY A 1 154 ? -2.302 31.596 8.454 1.00 51.25 154 GLY A N 1
ATOM 1237 C CA . GLY A 1 154 ? -1.438 32.299 9.404 1.00 51.25 154 GLY A CA 1
ATOM 1238 C C . GLY A 1 154 ? -0.011 31.746 9.349 1.00 51.25 154 GLY A C 1
ATOM 1239 O O . GLY A 1 154 ? 0.200 30.536 9.415 1.00 51.25 154 GLY A O 1
ATOM 1240 N N . LYS A 1 155 ? 0.967 32.641 9.185 1.00 53.03 155 LYS A N 1
ATOM 1241 C CA . LYS A 1 155 ? 2.379 32.352 8.875 1.00 53.03 155 LYS A CA 1
ATOM 1242 C C . LYS A 1 155 ? 3.199 31.799 10.053 1.00 53.03 155 LYS A C 1
ATOM 1244 O O . LYS A 1 155 ? 4.363 32.146 10.190 1.00 53.03 155 LYS A O 1
ATOM 1249 N N . CYS A 1 156 ? 2.640 30.937 10.895 1.00 52.91 156 CYS A N 1
ATOM 1250 C CA . CYS A 1 156 ? 3.422 30.294 11.951 1.00 52.91 156 CYS A CA 1
ATOM 1251 C C . CYS A 1 156 ? 3.240 28.784 11.899 1.00 52.91 156 CYS A C 1
ATOM 1253 O O . CYS A 1 156 ? 2.284 28.236 12.450 1.00 52.91 156 CYS A O 1
ATOM 1255 N N . ILE A 1 157 ? 4.199 28.105 11.264 1.00 57.53 157 ILE A N 1
ATOM 1256 C CA . ILE A 1 157 ? 4.447 26.689 11.530 1.00 57.53 157 ILE A CA 1
ATOM 1257 C C . ILE A 1 157 ? 4.903 26.624 12.987 1.00 57.53 157 ILE A C 1
ATOM 1259 O O . ILE A 1 157 ? 6.047 26.932 13.306 1.00 57.53 157 ILE A O 1
ATOM 1263 N N . ARG A 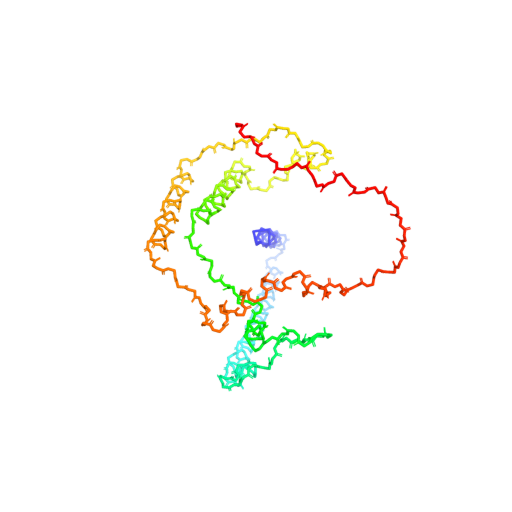1 158 ? 3.986 26.285 13.895 1.00 61.44 158 ARG A N 1
ATOM 1264 C CA . ARG A 1 158 ? 4.365 25.992 15.276 1.00 61.44 158 ARG A CA 1
ATOM 1265 C C . ARG A 1 158 ? 5.134 24.678 15.261 1.00 61.44 158 ARG A C 1
ATOM 1267 O O . ARG A 1 158 ? 4.598 23.666 14.805 1.00 61.44 158 ARG A O 1
ATOM 1274 N N . ILE A 1 159 ? 6.382 24.718 15.719 1.00 65.38 159 ILE A N 1
ATOM 1275 C CA . ILE A 1 159 ? 7.196 23.529 15.958 1.00 65.38 159 ILE A CA 1
ATOM 1276 C C . ILE A 1 159 ? 6.679 22.918 17.266 1.00 65.38 159 ILE A C 1
ATOM 1278 O O . ILE A 1 159 ? 6.730 23.588 18.299 1.00 65.38 159 ILE A O 1
ATOM 1282 N N . PRO A 1 160 ? 6.108 21.703 17.244 1.00 67.75 160 PRO A N 1
ATOM 1283 C CA . PRO A 1 160 ? 5.666 21.045 18.462 1.00 67.75 160 PRO A CA 1
ATOM 1284 C C . PRO A 1 160 ? 6.866 20.779 19.382 1.00 67.75 160 PRO A C 1
ATOM 1286 O O . PRO A 1 160 ? 7.944 20.470 18.863 1.00 67.75 160 PRO A O 1
ATOM 1289 N N . PRO A 1 161 ? 6.693 20.840 20.713 1.00 72.00 161 PRO A N 1
ATOM 1290 C CA . PRO A 1 161 ? 7.771 20.533 21.643 1.00 72.00 161 PRO A CA 1
ATOM 1291 C C . PRO A 1 161 ? 8.344 19.132 21.393 1.00 72.00 161 PRO A C 1
ATOM 1293 O O . PRO A 1 161 ? 7.605 18.190 21.081 1.00 72.00 161 PRO A O 1
ATOM 1296 N N . SER A 1 162 ? 9.659 18.994 21.538 1.00 68.31 162 SER A N 1
ATOM 1297 C CA . SER A 1 162 ? 10.335 17.698 21.543 1.00 68.31 162 SER A CA 1
ATOM 1298 C C . SER A 1 162 ? 9.854 16.850 22.722 1.00 68.31 162 SER A C 1
ATOM 1300 O O . SER A 1 162 ? 9.473 17.361 23.777 1.00 68.31 162 SER A O 1
ATOM 1302 N N . SER A 1 163 ? 9.842 15.536 22.536 1.00 74.75 163 SER A N 1
ATOM 1303 C CA . SER A 1 163 ? 9.564 14.565 23.592 1.00 74.75 163 SER A CA 1
ATOM 1304 C C . SER A 1 163 ? 10.667 13.529 23.524 1.00 74.75 163 SER A C 1
ATOM 1306 O O . SER A 1 163 ? 10.823 12.864 22.503 1.00 74.75 163 SER A O 1
ATOM 1308 N N . ARG A 1 164 ? 11.443 13.410 24.605 1.00 77.50 164 ARG A N 1
ATOM 1309 C CA . ARG A 1 164 ? 12.681 12.622 24.630 1.00 77.50 164 ARG A CA 1
ATOM 1310 C C . ARG A 1 164 ? 12.476 11.172 24.181 1.00 77.50 164 ARG A C 1
ATOM 1312 O O . ARG A 1 164 ? 13.296 10.671 23.426 1.00 77.50 164 ARG A O 1
ATOM 1319 N N . GLU A 1 165 ? 11.379 10.543 24.598 1.00 79.06 165 GLU A N 1
ATOM 1320 C CA . GLU A 1 165 ? 11.033 9.159 24.238 1.00 79.06 165 GLU A CA 1
ATOM 1321 C C . GLU A 1 165 ? 10.682 9.014 22.749 1.00 79.06 165 GLU A C 1
ATOM 1323 O O . GLU A 1 165 ? 11.169 8.118 22.061 1.00 79.06 165 GLU A O 1
ATOM 1328 N N . ILE A 1 166 ? 9.865 9.932 22.223 1.00 78.44 166 ILE A N 1
ATOM 1329 C CA . ILE A 1 166 ? 9.432 9.920 20.819 1.00 78.44 166 ILE A CA 1
ATOM 1330 C C . ILE A 1 166 ? 10.618 10.224 19.900 1.00 78.44 166 ILE A C 1
ATOM 1332 O O . ILE A 1 166 ? 10.783 9.591 18.860 1.00 78.44 166 ILE A O 1
ATOM 1336 N N . ASP A 1 167 ? 11.462 11.173 20.295 1.00 84.06 167 ASP A N 1
ATOM 1337 C CA . ASP A 1 167 ? 12.609 11.602 19.507 1.00 84.06 167 ASP A CA 1
ATOM 1338 C C . ASP A 1 167 ? 13.713 10.537 19.470 1.00 84.06 167 ASP A C 1
ATOM 1340 O O . ASP A 1 167 ? 14.350 10.384 18.429 1.00 84.06 167 ASP A O 1
ATOM 1344 N N . SER A 1 168 ? 13.892 9.736 20.531 1.00 86.44 168 SER A N 1
ATOM 1345 C CA . SER A 1 168 ? 14.805 8.585 20.488 1.00 86.44 168 SER A CA 1
ATOM 1346 C C . SER A 1 168 ? 14.347 7.497 19.515 1.00 86.44 168 SER A C 1
ATOM 1348 O O . SER A 1 168 ? 15.161 6.975 18.756 1.00 86.44 168 SER A O 1
ATOM 1350 N N . GLU A 1 169 ? 13.048 7.186 19.473 1.00 87.00 169 GLU A N 1
ATOM 1351 C CA . GLU A 1 169 ? 12.501 6.198 18.531 1.00 87.00 169 GLU A CA 1
ATOM 1352 C C . GLU A 1 169 ? 12.577 6.688 17.079 1.00 87.00 169 GLU A C 1
ATOM 1354 O O . GLU A 1 169 ? 12.929 5.931 16.173 1.00 87.00 169 GLU A O 1
ATOM 1359 N N . ILE A 1 170 ? 12.311 7.979 16.848 1.00 88.12 170 ILE A N 1
ATOM 1360 C CA . ILE A 1 170 ? 12.464 8.594 15.523 1.00 88.12 170 ILE A CA 1
ATOM 1361 C C . ILE A 1 170 ? 13.930 8.563 15.084 1.00 88.12 170 ILE A C 1
ATOM 1363 O O . ILE A 1 170 ? 14.203 8.177 13.951 1.00 88.12 170 ILE A O 1
ATOM 1367 N N . ALA A 1 171 ? 14.875 8.903 15.964 1.00 88.56 171 ALA A N 1
ATOM 1368 C CA . ALA A 1 171 ? 16.298 8.860 15.641 1.00 88.56 171 ALA A CA 1
ATOM 1369 C C . ALA A 1 171 ? 16.764 7.434 15.302 1.00 88.56 171 ALA A C 1
ATOM 1371 O O . ALA A 1 171 ? 17.502 7.244 14.333 1.00 88.56 171 ALA A O 1
ATOM 1372 N N . ASN A 1 172 ? 16.298 6.423 16.041 1.00 91.12 172 ASN A N 1
ATOM 1373 C CA . ASN A 1 172 ? 16.573 5.017 15.735 1.00 91.12 172 ASN A CA 1
ATOM 1374 C C . ASN A 1 172 ? 16.014 4.616 14.362 1.00 91.12 172 ASN A C 1
ATOM 1376 O O . ASN A 1 172 ? 16.695 3.943 13.584 1.00 91.12 172 ASN A O 1
ATOM 1380 N N . LEU A 1 173 ? 14.797 5.063 14.038 1.00 89.75 173 LEU A N 1
ATOM 1381 C CA . LEU A 1 173 ? 14.171 4.830 12.740 1.00 89.75 173 LEU A CA 1
ATOM 1382 C C . LEU A 1 173 ? 14.947 5.508 11.600 1.00 89.75 173 LEU A C 1
ATOM 1384 O O . LEU A 1 173 ? 15.181 4.877 10.570 1.00 89.75 173 LEU A O 1
ATOM 1388 N N . GLU A 1 174 ? 15.376 6.757 11.782 1.00 91.31 174 GLU A N 1
ATOM 1389 C CA . GLU A 1 174 ? 16.188 7.500 10.809 1.00 91.31 174 GLU A CA 1
ATOM 1390 C C . GLU A 1 174 ? 17.513 6.783 10.530 1.00 91.31 174 GLU A C 1
ATOM 1392 O O . GLU A 1 174 ? 17.845 6.542 9.367 1.00 91.31 174 GLU A O 1
ATOM 1397 N N . HIS A 1 175 ? 18.221 6.350 11.577 1.00 92.00 175 HIS A N 1
ATOM 1398 C CA . HIS A 1 175 ? 19.463 5.585 11.439 1.00 92.00 175 HIS A CA 1
ATOM 1399 C C . HIS A 1 175 ? 19.236 4.231 10.755 1.00 92.00 175 HIS A C 1
ATOM 1401 O O . HIS A 1 175 ? 20.025 3.828 9.898 1.00 92.00 175 HIS A O 1
ATOM 1407 N N . GLY A 1 176 ? 18.153 3.526 11.096 1.00 90.75 176 GLY A N 1
ATOM 1408 C CA . GLY A 1 176 ? 17.794 2.256 10.463 1.00 90.75 176 GLY A CA 1
ATOM 1409 C C . GLY A 1 176 ? 17.517 2.415 8.968 1.00 90.75 176 GLY A C 1
ATOM 1410 O O . GLY A 1 176 ? 18.039 1.655 8.152 1.00 90.75 176 GLY A O 1
ATOM 1411 N N . ILE A 1 177 ? 16.754 3.444 8.599 1.00 89.25 177 ILE A N 1
ATOM 1412 C CA . ILE A 1 177 ? 16.440 3.784 7.207 1.00 89.25 177 ILE A CA 1
ATOM 1413 C C . ILE A 1 177 ? 17.713 4.142 6.443 1.00 89.25 177 ILE A C 1
ATOM 1415 O O . ILE A 1 177 ? 17.959 3.576 5.378 1.00 89.25 177 ILE A O 1
ATOM 1419 N N . GLN A 1 178 ? 18.549 5.027 6.988 1.00 89.62 178 GLN A N 1
ATOM 1420 C CA . GLN A 1 178 ? 19.815 5.401 6.358 1.00 89.62 178 GLN A CA 1
ATOM 1421 C C . GLN A 1 178 ? 20.704 4.183 6.125 1.00 89.62 178 GLN A C 1
ATOM 1423 O O . GLN A 1 178 ? 21.189 4.005 5.012 1.00 89.62 178 GLN A O 1
ATOM 1428 N N . ARG A 1 179 ? 20.850 3.300 7.120 1.00 91.00 179 ARG A N 1
ATOM 1429 C CA . ARG A 1 179 ? 21.644 2.072 6.989 1.00 91.00 179 ARG A CA 1
ATOM 1430 C C . ARG A 1 179 ? 21.119 1.168 5.871 1.00 91.00 179 ARG A C 1
ATOM 1432 O O . ARG A 1 179 ? 21.899 0.720 5.038 1.00 91.00 179 ARG A O 1
ATOM 1439 N N . VAL A 1 180 ? 19.809 0.914 5.823 1.00 88.56 180 VAL A N 1
ATOM 1440 C CA . VAL A 1 180 ? 19.202 0.056 4.788 1.00 88.56 180 VAL A CA 1
ATOM 1441 C C . VAL A 1 180 ? 19.406 0.647 3.396 1.00 88.56 180 VAL A C 1
ATOM 1443 O O . VAL A 1 180 ? 19.815 -0.065 2.481 1.00 88.56 180 VAL A O 1
ATOM 1446 N N . TYR A 1 181 ? 19.162 1.946 3.224 1.00 86.38 181 TYR A N 1
ATOM 1447 C CA . TYR A 1 181 ? 19.316 2.575 1.917 1.00 86.38 181 TYR A CA 1
ATOM 1448 C C . TYR A 1 181 ? 20.780 2.736 1.496 1.00 86.38 181 TYR A C 1
ATOM 1450 O O . TYR A 1 181 ? 21.069 2.564 0.319 1.00 86.38 181 TYR A O 1
ATOM 1458 N N . GLN A 1 182 ? 21.706 3.007 2.419 1.00 86.19 182 GLN A N 1
ATOM 1459 C CA . GLN A 1 182 ? 23.145 3.039 2.128 1.00 86.19 182 GLN A CA 1
ATOM 1460 C C . GLN A 1 182 ? 23.655 1.663 1.687 1.00 86.19 182 GLN A C 1
ATOM 1462 O O . GLN A 1 182 ? 24.384 1.570 0.703 1.00 86.19 182 GLN A O 1
ATOM 1467 N N . ASN A 1 183 ? 23.204 0.590 2.342 1.00 85.12 183 ASN A N 1
ATOM 1468 C CA . ASN A 1 183 ? 23.502 -0.776 1.908 1.00 85.12 183 ASN A CA 1
ATOM 1469 C C . ASN A 1 183 ? 22.899 -1.068 0.522 1.00 85.12 183 ASN A C 1
ATOM 1471 O O . ASN A 1 183 ? 23.546 -1.655 -0.335 1.00 85.12 183 ASN A O 1
ATOM 1475 N N . ALA A 1 184 ? 21.680 -0.595 0.254 1.00 82.44 184 ALA A N 1
ATOM 1476 C CA . ALA A 1 184 ? 21.058 -0.747 -1.061 1.00 82.44 184 ALA A CA 1
ATOM 1477 C C . ALA A 1 184 ? 21.704 0.129 -2.159 1.00 82.44 184 ALA A C 1
ATOM 1479 O O . ALA A 1 184 ? 21.520 -0.144 -3.344 1.00 82.44 184 ALA A O 1
ATOM 1480 N N . MET A 1 185 ? 22.439 1.186 -1.792 1.00 81.69 185 MET A N 1
ATOM 1481 C CA . MET A 1 185 ? 23.228 2.008 -2.721 1.00 81.69 185 MET A CA 1
ATOM 1482 C C . MET A 1 185 ? 24.565 1.375 -3.087 1.00 81.69 185 MET A C 1
ATOM 1484 O O . MET A 1 185 ? 25.034 1.581 -4.207 1.00 81.69 185 MET A O 1
ATOM 1488 N N . SER A 1 186 ? 25.203 0.678 -2.142 1.00 80.88 186 SER A N 1
ATOM 1489 C CA . SER A 1 186 ? 26.479 0.002 -2.386 1.00 80.88 186 SER A CA 1
ATOM 1490 C C . SER A 1 186 ? 26.303 -1.245 -3.251 1.00 80.88 186 SER A C 1
ATOM 1492 O O . SER A 1 186 ? 27.219 -1.622 -3.983 1.00 80.88 186 SER A O 1
ATOM 1494 N N . GLU A 1 187 ? 25.117 -1.854 -3.232 1.00 80.50 187 GLU A N 1
ATOM 1495 C CA . GLU A 1 187 ? 24.785 -2.973 -4.104 1.00 80.50 187 GLU A CA 1
ATOM 1496 C C . GLU A 1 187 ? 24.597 -2.561 -5.579 1.00 80.50 187 GLU A C 1
ATOM 1498 O O . GLU A 1 187 ? 24.047 -1.499 -5.897 1.00 80.50 187 GLU A O 1
ATOM 1503 N N . PRO A 1 188 ? 25.006 -3.421 -6.533 1.00 79.06 188 PRO A N 1
ATOM 1504 C CA . PRO A 1 188 ? 24.771 -3.173 -7.946 1.00 79.06 188 PRO A CA 1
ATOM 1505 C C . PRO A 1 188 ? 23.267 -3.155 -8.238 1.00 79.06 188 PRO A C 1
ATOM 1507 O O . PRO A 1 188 ? 22.531 -4.072 -7.874 1.00 79.06 188 PRO A O 1
ATOM 1510 N N . TYR A 1 189 ? 22.812 -2.129 -8.959 1.00 77.00 189 TYR A N 1
ATOM 1511 C CA . TYR A 1 189 ? 21.400 -1.968 -9.299 1.00 77.00 189 TYR A CA 1
ATOM 1512 C C . TYR A 1 189 ? 20.848 -3.185 -10.058 1.00 77.00 189 TYR A C 1
ATOM 1514 O O . TYR A 1 189 ? 21.237 -3.465 -11.196 1.00 77.00 189 TYR A O 1
ATOM 1522 N N . ARG A 1 190 ? 19.873 -3.867 -9.449 1.00 73.19 190 ARG A N 1
ATOM 1523 C CA . ARG A 1 190 ? 19.110 -4.954 -10.070 1.00 73.19 190 ARG A CA 1
ATOM 1524 C C . ARG A 1 190 ? 17.712 -4.458 -10.423 1.00 73.19 190 ARG A C 1
ATOM 1526 O O . ARG A 1 190 ? 16.863 -4.300 -9.552 1.00 73.19 190 ARG A O 1
ATOM 1533 N N . SER A 1 191 ? 17.457 -4.222 -11.710 1.00 77.56 191 SER A N 1
ATOM 1534 C CA . SER A 1 191 ? 16.088 -3.954 -12.162 1.00 77.56 191 SER A CA 1
ATOM 1535 C C . SER A 1 191 ? 15.299 -5.259 -12.221 1.00 77.56 191 SER A C 1
ATOM 1537 O O . SER A 1 191 ? 15.800 -6.245 -12.764 1.00 77.56 191 SER A O 1
ATOM 1539 N N . ASN A 1 192 ? 14.036 -5.210 -11.825 1.00 82.31 192 ASN A N 1
ATOM 1540 C CA . ASN A 1 192 ? 13.053 -6.272 -12.030 1.00 82.31 192 ASN A CA 1
ATOM 1541 C C . ASN A 1 192 ? 12.574 -6.418 -13.492 1.00 82.31 192 ASN A C 1
ATOM 1543 O O . ASN A 1 192 ? 11.665 -7.197 -13.747 1.00 82.31 192 ASN A O 1
ATOM 1547 N N . LEU A 1 193 ? 13.169 -5.680 -14.439 1.00 82.44 193 LEU A N 1
ATOM 1548 C CA . LEU A 1 193 ? 12.864 -5.749 -15.868 1.00 82.44 193 LEU A CA 1
ATOM 1549 C C . LEU A 1 193 ? 13.812 -6.691 -16.616 1.00 82.44 193 LEU A C 1
ATOM 1551 O O . LEU A 1 193 ? 15.043 -6.630 -16.447 1.00 82.44 193 LEU A O 1
ATOM 1555 N N . THR A 1 194 ? 13.235 -7.465 -17.529 1.00 85.50 194 THR A N 1
ATOM 1556 C CA . THR A 1 194 ? 13.954 -8.220 -18.559 1.00 85.50 194 THR A CA 1
ATOM 1557 C C . THR A 1 194 ? 14.636 -7.273 -19.563 1.00 85.50 194 THR A C 1
ATOM 1559 O O . THR A 1 194 ? 14.264 -6.100 -19.687 1.00 85.50 194 THR A O 1
ATOM 1562 N N . PRO A 1 195 ? 15.660 -7.727 -20.309 1.00 85.19 195 PRO A N 1
ATOM 1563 C CA . PRO A 1 195 ? 16.345 -6.885 -21.293 1.00 85.19 195 PRO A CA 1
ATOM 1564 C C . PRO A 1 195 ? 15.421 -6.318 -22.385 1.00 85.19 195 PRO A C 1
ATOM 1566 O O . PRO A 1 195 ? 15.628 -5.184 -22.820 1.00 85.19 195 PRO A O 1
ATOM 1569 N N . THR A 1 196 ? 14.408 -7.081 -22.808 1.00 84.31 196 THR A N 1
ATOM 1570 C CA . THR A 1 196 ? 13.376 -6.663 -23.776 1.00 84.31 196 THR A CA 1
ATOM 1571 C C . THR A 1 196 ? 12.524 -5.538 -23.204 1.00 84.31 196 THR A C 1
ATOM 1573 O O . THR A 1 196 ? 12.403 -4.482 -23.821 1.00 84.31 196 THR A O 1
ATOM 1576 N N . GLU A 1 197 ? 12.039 -5.694 -21.973 1.00 84.81 197 GLU A N 1
ATOM 1577 C CA . GLU A 1 197 ? 11.243 -4.668 -21.301 1.00 84.81 197 GLU A CA 1
ATOM 1578 C C . GLU A 1 197 ? 12.050 -3.389 -21.043 1.00 84.81 197 GLU A C 1
ATOM 1580 O O . GLU A 1 197 ? 11.548 -2.286 -21.233 1.00 84.81 197 GLU A O 1
ATOM 1585 N N . ARG A 1 198 ? 13.339 -3.488 -20.685 1.00 84.94 198 ARG A N 1
ATOM 1586 C CA . ARG A 1 198 ? 14.200 -2.297 -20.537 1.00 84.94 198 ARG A CA 1
ATOM 1587 C C . ARG A 1 198 ? 14.308 -1.502 -21.837 1.00 84.94 198 ARG A C 1
ATOM 1589 O O . ARG A 1 198 ? 14.310 -0.270 -21.799 1.00 84.94 198 ARG A O 1
ATOM 1596 N N . ARG A 1 199 ? 14.420 -2.185 -22.982 1.00 85.88 199 ARG A N 1
ATOM 1597 C CA . ARG A 1 199 ? 14.411 -1.531 -24.300 1.00 85.88 199 ARG A CA 1
ATOM 1598 C C . ARG A 1 199 ? 13.042 -0.935 -24.601 1.00 85.88 199 ARG A C 1
ATOM 1600 O O . ARG A 1 199 ? 12.982 0.218 -25.017 1.00 85.88 199 ARG A O 1
ATOM 1607 N N . GLY A 1 200 ? 11.969 -1.666 -24.308 1.00 84.94 200 GLY A N 1
ATOM 1608 C CA . GLY A 1 200 ? 10.594 -1.189 -24.436 1.00 84.94 200 GLY A CA 1
ATOM 1609 C C . GLY A 1 200 ? 10.330 0.092 -23.645 1.00 84.94 200 GLY A C 1
ATOM 1610 O O . GLY A 1 200 ? 9.785 1.042 -24.194 1.00 84.94 200 GLY A O 1
ATOM 1611 N N . VAL A 1 201 ? 10.798 0.181 -22.394 1.00 83.75 201 VAL A N 1
ATOM 1612 C CA . VAL A 1 201 ? 10.645 1.379 -21.549 1.00 83.75 201 VAL A CA 1
ATOM 1613 C C . VAL A 1 201 ? 11.367 2.572 -22.170 1.00 83.75 201 VAL A C 1
ATOM 1615 O O . VAL A 1 201 ? 10.807 3.664 -22.227 1.00 83.75 201 VAL A O 1
ATOM 1618 N N . LYS A 1 202 ? 12.595 2.385 -22.673 1.00 85.81 202 LYS A N 1
ATOM 1619 C CA . LYS A 1 202 ? 13.339 3.455 -23.360 1.00 85.81 202 LYS A CA 1
ATOM 1620 C C . LYS A 1 202 ? 12.607 3.935 -24.613 1.00 85.81 202 LYS A C 1
ATOM 1622 O O . LYS A 1 202 ? 12.456 5.141 -24.792 1.00 85.81 202 LYS A O 1
ATOM 1627 N N . LYS A 1 203 ? 12.123 2.998 -25.430 1.00 87.12 203 LYS A N 1
ATOM 1628 C CA . LYS A 1 203 ? 11.342 3.274 -26.640 1.00 87.12 203 LYS A CA 1
ATOM 1629 C C . LYS A 1 203 ? 10.052 4.042 -26.317 1.00 87.12 203 LYS A C 1
ATOM 1631 O O . LYS A 1 203 ? 9.797 5.076 -26.921 1.00 87.12 203 LYS A O 1
ATOM 1636 N N . LEU A 1 204 ? 9.303 3.619 -25.296 1.00 83.00 204 LEU A N 1
ATOM 1637 C CA . LEU A 1 204 ? 8.091 4.304 -24.828 1.00 83.00 204 LEU A CA 1
ATOM 1638 C C . LEU A 1 204 ? 8.374 5.705 -24.269 1.00 83.00 204 LEU A C 1
ATOM 1640 O O . LEU A 1 204 ? 7.596 6.626 -24.498 1.00 83.00 204 LEU A O 1
ATOM 1644 N N . LEU A 1 205 ? 9.481 5.895 -23.544 1.00 83.25 205 LEU A N 1
ATOM 1645 C CA . LEU A 1 205 ? 9.880 7.213 -23.039 1.00 83.25 205 LEU A CA 1
ATOM 1646 C C . LEU A 1 205 ? 10.240 8.180 -24.173 1.00 83.25 205 LEU A C 1
ATOM 1648 O O . LEU A 1 205 ? 9.903 9.358 -24.084 1.00 83.25 205 LEU A O 1
ATOM 1652 N N . GLN A 1 206 ? 10.893 7.690 -25.229 1.00 84.06 206 GLN A N 1
ATOM 1653 C CA . GLN A 1 206 ? 11.209 8.472 -26.429 1.00 84.06 206 GLN A CA 1
ATOM 1654 C C . GLN A 1 206 ? 9.949 8.791 -27.238 1.00 84.06 206 GLN A C 1
ATOM 1656 O O . GLN A 1 206 ? 9.746 9.931 -27.646 1.00 84.06 206 GLN A O 1
ATOM 1661 N N . ALA A 1 207 ? 9.061 7.810 -27.391 1.00 78.69 207 ALA A N 1
ATOM 1662 C CA . ALA A 1 207 ? 7.792 7.958 -28.089 1.00 78.69 207 ALA A CA 1
ATOM 1663 C C . ALA A 1 207 ? 6.714 8.664 -27.246 1.00 78.69 207 ALA A C 1
ATOM 1665 O O . ALA A 1 207 ? 5.609 8.881 -27.728 1.00 78.69 207 ALA A O 1
ATOM 1666 N N . LYS A 1 208 ? 7.006 9.070 -26.001 1.00 78.62 208 LYS A N 1
ATOM 1667 C CA . LYS A 1 208 ? 6.031 9.657 -25.065 1.00 78.62 208 LYS A CA 1
ATOM 1668 C C . LYS A 1 208 ? 5.270 10.845 -25.651 1.00 78.62 208 LYS A C 1
ATOM 1670 O O . LYS A 1 208 ? 4.089 10.994 -25.362 1.00 78.62 208 LYS A O 1
ATOM 1675 N N . GLU A 1 209 ? 5.934 11.715 -26.407 1.00 70.25 209 GLU A N 1
ATOM 1676 C CA . GLU A 1 209 ? 5.289 12.897 -26.998 1.00 70.25 209 GLU A CA 1
ATOM 1677 C C . GLU A 1 209 ? 4.421 12.548 -28.216 1.00 70.25 209 GLU A C 1
ATOM 1679 O O . GLU A 1 209 ? 3.439 13.239 -28.465 1.00 70.25 209 GLU A O 1
ATOM 1684 N N . VAL A 1 210 ? 4.742 11.457 -28.916 1.00 70.12 210 VAL A N 1
ATOM 1685 C CA . VAL A 1 210 ? 4.009 10.953 -30.091 1.00 70.12 210 VAL A CA 1
ATOM 1686 C C . VAL A 1 210 ? 2.806 10.105 -29.661 1.00 70.12 210 VAL A C 1
ATOM 1688 O O . VAL A 1 210 ? 1.708 10.271 -30.174 1.00 70.12 210 VAL A O 1
ATOM 1691 N N . LEU A 1 211 ? 2.984 9.274 -28.630 1.00 65.50 211 LEU A N 1
ATOM 1692 C CA . LEU A 1 211 ? 1.963 8.404 -28.034 1.00 65.50 211 LEU A CA 1
ATOM 1693 C C . LEU A 1 211 ? 1.031 9.133 -27.051 1.00 65.50 211 LEU A C 1
ATOM 1695 O O . LEU A 1 211 ? 0.164 8.516 -26.426 1.00 65.50 211 LEU A O 1
ATOM 1699 N N . ARG A 1 212 ? 1.206 10.444 -26.845 1.00 55.59 212 ARG A N 1
ATOM 1700 C CA . ARG A 1 212 ? 0.239 11.229 -26.071 1.00 55.59 212 ARG A CA 1
ATOM 1701 C C . ARG A 1 212 ? -1.078 11.222 -26.830 1.00 55.59 212 ARG A C 1
ATOM 1703 O O . ARG A 1 212 ? -1.101 11.757 -27.918 1.00 55.59 212 ARG A O 1
ATOM 1710 N N . TYR A 1 213 ? -2.114 10.643 -26.212 1.00 45.25 213 TYR A N 1
ATOM 1711 C CA . TYR A 1 213 ? -3.576 10.862 -26.306 1.00 45.25 213 TYR A CA 1
ATOM 1712 C C . TYR A 1 213 ? -4.270 9.472 -26.200 1.00 45.25 213 TYR A C 1
ATOM 1714 O O . TYR A 1 213 ? -3.845 8.538 -26.853 1.00 45.25 213 TYR A O 1
ATOM 1722 N N . HIS A 1 214 ? -5.307 9.159 -25.410 1.00 41.78 214 HIS A N 1
ATOM 1723 C CA . HIS A 1 214 ? -6.384 9.911 -24.769 1.00 41.78 214 HIS A CA 1
ATOM 1724 C C . HIS A 1 214 ? -6.827 9.195 -23.467 1.00 41.78 214 HIS A C 1
ATOM 1726 O O . HIS A 1 214 ? -7.591 8.235 -23.521 1.00 41.78 214 HIS A O 1
ATOM 1732 N N . TRP A 1 215 ? -6.464 9.684 -22.276 1.00 36.66 215 TRP A N 1
ATOM 1733 C CA . TRP A 1 215 ? -7.251 9.370 -21.069 1.00 36.66 215 TRP A CA 1
ATOM 1734 C C . TRP A 1 215 ? -8.233 10.514 -20.805 1.00 36.66 215 TRP A C 1
ATOM 1736 O O . TRP A 1 215 ? -7.983 11.401 -19.991 1.00 36.66 215 TRP A O 1
ATOM 1746 N N . LYS A 1 216 ? -9.350 10.522 -21.541 1.00 31.48 216 LYS A N 1
ATOM 1747 C CA . LYS A 1 216 ? -10.562 11.272 -21.180 1.00 31.48 216 LYS A CA 1
ATOM 1748 C C . LYS A 1 216 ? -11.809 10.494 -21.588 1.00 31.48 216 LYS A C 1
ATOM 1750 O O . LYS A 1 216 ? -12.520 10.852 -22.520 1.00 31.48 216 LYS A O 1
ATOM 1755 N N . GLY A 1 217 ? -12.143 9.485 -20.790 1.00 30.98 217 GLY A N 1
ATOM 1756 C CA . GLY A 1 217 ? -13.537 9.100 -20.593 1.00 30.98 217 GLY A CA 1
ATOM 1757 C C . GLY A 1 217 ? -14.259 10.209 -19.825 1.00 30.98 217 GLY A C 1
ATOM 1758 O O . GLY A 1 217 ? -14.385 10.121 -18.609 1.00 30.98 217 GLY A O 1
ATOM 1759 N N . LYS A 1 218 ? -14.616 11.294 -20.526 1.00 30.05 218 LYS A N 1
ATOM 1760 C CA . LYS A 1 218 ? -15.741 12.216 -20.276 1.00 30.05 218 LYS A CA 1
ATOM 1761 C C . LYS A 1 218 ? -15.645 13.388 -21.259 1.00 30.05 218 LYS A C 1
ATOM 1763 O O . LYS A 1 218 ? -14.762 14.239 -21.156 1.00 30.05 218 LYS A O 1
ATOM 1768 N N . SER A 1 219 ? -16.581 13.369 -22.207 1.00 32.88 219 SER A N 1
ATOM 1769 C CA . SER A 1 219 ? -16.960 14.425 -23.150 1.00 32.88 219 SER A CA 1
ATOM 1770 C C . SER A 1 219 ? -16.656 15.837 -22.636 1.00 32.88 219 SER A C 1
ATOM 1772 O O . SER A 1 219 ? -17.223 16.260 -21.629 1.00 32.88 219 SER A O 1
ATOM 1774 N N . TRP A 1 220 ? -15.861 16.594 -23.390 1.00 27.17 220 TRP A N 1
ATOM 1775 C CA . TRP A 1 220 ? -15.920 18.052 -23.377 1.00 27.17 220 TRP A CA 1
ATOM 1776 C C . TRP A 1 220 ? -16.276 18.510 -24.784 1.00 27.17 220 TRP A C 1
ATOM 1778 O O . TRP A 1 220 ? -15.452 18.482 -25.698 1.00 27.17 220 TRP A O 1
ATOM 1788 N N . ARG A 1 221 ? -17.551 18.875 -24.945 1.00 29.86 221 ARG A N 1
ATOM 1789 C CA . ARG A 1 221 ? -18.029 19.621 -26.104 1.00 29.86 221 ARG A CA 1
ATOM 1790 C C . ARG A 1 221 ? -17.243 20.921 -26.220 1.00 29.86 221 ARG A C 1
ATOM 1792 O O . ARG A 1 221 ? -16.847 21.528 -25.228 1.00 29.86 221 ARG A O 1
ATOM 1799 N N . HIS A 1 222 ? -17.035 21.296 -27.470 1.00 32.59 222 HIS A N 1
ATOM 1800 C CA . HIS A 1 222 ? -16.380 22.514 -27.900 1.00 32.59 222 HIS A CA 1
ATOM 1801 C C . HIS A 1 222 ? -16.949 23.758 -27.208 1.00 32.59 222 HIS A C 1
ATOM 1803 O O . HIS A 1 222 ? -18.157 23.968 -27.180 1.00 32.59 222 HIS A O 1
ATOM 1809 N N . GLY A 1 223 ? -16.046 24.610 -26.732 1.00 27.75 223 GLY A N 1
ATOM 1810 C CA . GLY A 1 223 ? -16.320 25.975 -26.303 1.00 27.75 223 GLY A CA 1
ATOM 1811 C C . GLY A 1 223 ? -15.023 26.771 -26.376 1.00 27.75 223 GLY A C 1
ATOM 1812 O O . GLY A 1 223 ? -14.176 26.671 -25.493 1.00 27.75 223 GLY A O 1
ATOM 1813 N N . LYS A 1 224 ? -14.835 27.495 -27.482 1.00 36.56 224 LYS A N 1
ATOM 1814 C CA . LYS A 1 224 ? -13.734 28.440 -27.694 1.00 36.56 224 LYS A CA 1
ATOM 1815 C C . LYS A 1 224 ? -13.837 29.569 -26.667 1.00 36.56 224 LYS A C 1
ATOM 1817 O O . LYS A 1 224 ? -14.837 30.261 -26.718 1.00 36.56 224 LYS A O 1
ATOM 1822 N N . TYR A 1 225 ? -12.797 29.828 -25.869 1.00 26.95 225 TYR A N 1
ATOM 1823 C CA . TYR A 1 225 ? -12.506 31.171 -25.336 1.00 26.95 225 TYR A CA 1
ATOM 1824 C C . TYR A 1 225 ? -10.989 31.377 -25.163 1.00 26.95 225 TYR A C 1
ATOM 1826 O O . TYR A 1 225 ? -10.346 30.867 -24.251 1.00 26.95 225 TYR A O 1
ATOM 1834 N N . THR A 1 226 ? -10.432 32.068 -26.159 1.00 34.19 226 THR A N 1
ATOM 1835 C CA . THR A 1 226 ? -9.504 33.209 -26.064 1.00 34.19 226 THR A CA 1
ATOM 1836 C C . THR A 1 226 ? -8.453 33.257 -24.941 1.00 34.19 226 THR A C 1
ATOM 1838 O O . THR A 1 226 ? -8.748 33.480 -23.773 1.00 34.19 226 THR A O 1
ATOM 1841 N N . ALA A 1 227 ? -7.187 33.207 -25.368 1.00 38.81 227 ALA A N 1
ATOM 1842 C CA . ALA A 1 227 ? -6.137 34.175 -25.029 1.00 38.81 227 ALA A CA 1
ATOM 1843 C C . ALA A 1 227 ? -6.087 34.732 -23.586 1.00 38.81 227 ALA A C 1
ATOM 1845 O O . ALA A 1 227 ? -6.193 35.935 -23.393 1.00 38.81 227 ALA A O 1
ATOM 1846 N N . SER A 1 228 ? -5.823 33.900 -22.572 1.00 33.31 228 SER A N 1
ATOM 1847 C CA . SER A 1 228 ? -5.290 34.401 -21.288 1.00 33.31 228 SER A CA 1
ATOM 1848 C C . SER A 1 228 ? -4.588 33.326 -20.446 1.00 33.31 228 SER A C 1
ATOM 1850 O O . SER A 1 228 ? -4.845 33.178 -19.254 1.00 33.31 228 SER A O 1
ATOM 1852 N N . SER A 1 229 ? -3.665 32.556 -21.034 1.00 30.67 229 SER A N 1
ATOM 1853 C CA . SER A 1 229 ? -2.823 31.644 -20.234 1.00 30.67 229 SER A CA 1
ATOM 1854 C C . SER A 1 229 ? -1.372 31.543 -20.714 1.00 30.67 229 SER A C 1
ATOM 1856 O O . SER A 1 229 ? -0.745 30.489 -20.649 1.00 30.67 229 SER A O 1
ATOM 1858 N N . ARG A 1 230 ? -0.794 32.675 -21.141 1.00 31.56 230 ARG A N 1
ATOM 1859 C CA . ARG A 1 230 ? 0.662 32.836 -21.344 1.00 31.56 230 ARG A CA 1
ATOM 1860 C C . ARG A 1 230 ? 1.426 33.272 -20.075 1.00 31.56 230 ARG A C 1
ATOM 1862 O O . ARG A 1 230 ? 2.577 33.677 -20.172 1.00 31.56 230 ARG A O 1
ATOM 1869 N N . LYS A 1 231 ? 0.832 33.174 -18.875 1.00 36.41 231 LYS A N 1
ATOM 1870 C CA . LYS A 1 231 ? 1.455 33.619 -17.604 1.00 36.41 231 LYS A CA 1
ATOM 1871 C C . LYS A 1 231 ? 1.725 32.531 -16.550 1.00 36.41 231 LYS A C 1
ATOM 1873 O O . LYS A 1 231 ? 2.042 32.872 -15.419 1.00 36.41 231 LYS A O 1
ATOM 1878 N N . SER A 1 232 ? 1.696 31.240 -16.894 1.00 33.31 232 SER A N 1
ATOM 1879 C CA . SER A 1 232 ? 2.051 30.169 -15.936 1.00 33.31 232 SER A CA 1
ATOM 1880 C C . SER A 1 232 ? 3.092 29.177 -16.474 1.00 33.31 232 SER A C 1
ATOM 1882 O O . SER A 1 232 ? 2.977 27.967 -16.336 1.00 33.31 232 SER A O 1
ATOM 1884 N N . MET A 1 233 ? 4.139 29.705 -17.111 1.00 33.28 233 MET A N 1
ATOM 1885 C CA . MET A 1 233 ? 5.400 28.992 -17.361 1.00 33.28 233 MET A CA 1
ATOM 1886 C C . MET A 1 233 ? 6.565 29.976 -17.221 1.00 33.28 233 MET A C 1
ATOM 1888 O O . MET A 1 233 ? 7.208 30.345 -18.195 1.00 33.28 233 MET A O 1
ATOM 1892 N N . ARG A 1 234 ? 6.799 30.476 -16.004 1.00 36.88 234 ARG A N 1
ATOM 1893 C CA . ARG A 1 234 ? 8.077 31.080 -15.577 1.00 36.88 234 ARG A CA 1
ATOM 1894 C C . ARG A 1 234 ? 7.981 31.461 -14.100 1.00 36.88 234 ARG A C 1
ATOM 1896 O O . ARG A 1 234 ? 7.624 32.585 -13.780 1.00 36.88 234 ARG A O 1
ATOM 1903 N N . LYS A 1 235 ? 8.270 30.509 -13.207 1.00 34.09 235 LYS A N 1
ATOM 1904 C CA . LYS A 1 235 ? 8.917 30.732 -11.893 1.00 34.09 235 LYS A CA 1
ATOM 1905 C C . LYS A 1 235 ? 8.939 29.432 -11.090 1.00 34.09 235 LYS A C 1
ATOM 1907 O O . LYS A 1 235 ? 8.087 29.199 -10.245 1.00 34.09 235 LYS A O 1
ATOM 1912 N N . ARG A 1 236 ? 9.945 28.600 -11.358 1.00 32.06 236 ARG A N 1
ATOM 1913 C CA . ARG A 1 236 ? 10.690 27.852 -10.333 1.00 32.06 236 ARG A CA 1
ATOM 1914 C C . ARG A 1 236 ? 12.147 27.794 -10.794 1.00 32.06 236 ARG A C 1
ATOM 1916 O O . ARG A 1 236 ? 12.620 26.779 -11.283 1.00 32.06 236 ARG A O 1
ATOM 1923 N N . ARG A 1 237 ? 12.806 28.957 -10.748 1.00 28.97 237 ARG A N 1
ATOM 1924 C CA . ARG A 1 237 ? 14.260 29.036 -10.570 1.00 28.97 237 ARG A CA 1
ATOM 1925 C C . ARG A 1 237 ? 14.514 29.179 -9.072 1.00 28.97 237 ARG A C 1
ATOM 1927 O O . ARG A 1 237 ? 13.692 29.769 -8.376 1.00 28.97 237 ARG A O 1
ATOM 1934 N N . CYS A 1 238 ? 15.619 28.573 -8.667 1.00 27.27 238 CYS A N 1
ATOM 1935 C CA . CYS A 1 238 ? 16.250 28.511 -7.356 1.00 27.27 238 CYS A CA 1
ATOM 1936 C C . CYS A 1 238 ? 16.275 29.830 -6.573 1.00 27.27 238 CYS A C 1
ATOM 1938 O O . CYS A 1 238 ? 16.118 30.886 -7.183 1.00 27.27 238 CYS A O 1
ATOM 1940 N N . VAL A 1 239 ? 16.561 29.701 -5.265 1.00 26.33 239 VAL A N 1
ATOM 1941 C CA . VAL A 1 239 ? 17.376 30.563 -4.361 1.00 26.33 239 VAL A CA 1
ATOM 1942 C C . VAL A 1 239 ? 16.876 30.278 -2.922 1.00 26.33 239 VAL A C 1
ATOM 1944 O O . VAL A 1 239 ? 15.691 30.463 -2.661 1.00 26.33 239 VAL A O 1
ATOM 1947 N N . THR A 1 240 ? 17.602 29.496 -2.095 1.00 29.44 240 THR A N 1
ATOM 1948 C CA . THR A 1 240 ? 18.514 29.955 -0.998 1.00 29.44 240 THR A CA 1
ATOM 1949 C C . THR A 1 240 ? 17.912 31.144 -0.237 1.00 29.44 240 THR A C 1
ATOM 1951 O O . THR A 1 240 ? 17.686 32.178 -0.849 1.00 29.44 240 THR A O 1
ATOM 1954 N N . TYR A 1 241 ? 17.551 31.090 1.042 1.00 32.12 241 TYR A N 1
ATOM 1955 C CA . TYR A 1 241 ? 18.203 30.570 2.248 1.00 32.12 241 TYR A CA 1
ATOM 1956 C C . TYR A 1 241 ? 17.166 29.942 3.189 1.00 32.12 241 TYR A C 1
ATOM 1958 O O . TYR A 1 241 ? 15.984 30.350 3.105 1.00 32.12 241 TYR A O 1
#